Protein AF-A0A351Q608-F1 (afdb_monomer_lite)

Secondary structure (DSSP, 8-state):
--------HHHHHHHHHTT--HHHHHHHHHHHHHHHHHTT--GGGHHHHHHHHHHHHHHHHHHHHHHHTT-EEPPTT----HHHHHHHHTTT---HHHHHHHHHHHHHHHHHHT-EES-HHHHHHHHHHHHHHHHTT--S---S-BPPPTT----HHHHHHHHHTT--HHHHHHTHHHHHHHHHHSPPPBS-HHHHHHHHHHHHHHHHSS------------------------TTGGGS--TT--

Foldseek 3Di:
DDDQDDADPVLLVLLVVLVHDSVLLVVCRVVLSVVVVVVVDDPVCSSVVSSVVSSVVVVVVVVVVVQVVLWAQQDQPDDADPVLLCCCVVVVVAASLLLVVVVNVLNVVRNVVVGTHNPSSVVSSVVSVVVVCVLLPDVPDLPDFAQQDQPDDADPSLLVSCVSVVHDSVLLVVCVNVLSVCRNPPNDGDSDPSVVSSVVSVVVVVVVPPPPDDDDDDDDDDDDDDDDDPDDPDPVVVVPDPPPPD

Radius of gyration: 31.58 Å; chains: 1; bounding box: 61×42×111 Å

pLDDT: mean 77.56, std 19.59, range [28.67, 95.75]

Sequence (246 aa):
IGGSWQPSQDAVRQLAQLGVTKEFAQQQIPQFVAYWRERNVPRHSWESKYIKEVWRQWQQAESTSHRRSREVSVTGEWQPSQDALDLLIVKGGINPNFVDDAVPEFILYWRDRGDVSSTWNSKFIQHVRRQWQFYTGMMEQDSMPRSMPAQWQPKESVYDVLQMANIDRHFAQQTIPEFVLYWQENGTPQASWSTKFLQYVKRQWARHNQPQSASGTDGKQQGSNSKGRIRDRNIIDALSDRSWAS

Structure (mmCIF, N/CA/C/O backbone):
data_AF-A0A351Q608-F1
#
_entry.id   AF-A0A351Q608-F1
#
loop_
_atom_site.group_PDB
_atom_site.id
_atom_site.type_symbol
_atom_site.label_atom_id
_atom_site.label_alt_id
_atom_site.label_comp_id
_atom_site.label_asym_id
_atom_site.label_entity_id
_atom_site.label_seq_id
_atom_site.pdbx_PDB_ins_code
_atom_site.Cartn_x
_atom_site.Cartn_y
_atom_site.Cartn_z
_atom_site.occupancy
_atom_site.B_iso_or_equiv
_atom_site.auth_seq_id
_atom_site.auth_comp_id
_atom_site.auth_asym_id
_atom_site.auth_atom_id
_atom_site.pdbx_PDB_model_num
ATOM 1 N N . ILE A 1 1 ? 17.240 4.095 -54.789 1.00 37.62 1 ILE A N 1
ATOM 2 C CA . ILE A 1 1 ? 18.164 3.522 -53.777 1.00 37.62 1 ILE A CA 1
ATOM 3 C C . ILE A 1 1 ? 17.878 4.207 -52.440 1.00 37.62 1 ILE A C 1
ATOM 5 O O . ILE A 1 1 ? 18.384 5.289 -52.187 1.00 37.62 1 ILE A O 1
ATOM 9 N N . GLY A 1 2 ? 16.967 3.663 -51.632 1.00 46.28 2 GLY A N 1
ATOM 10 C CA . GLY A 1 2 ? 16.552 4.256 -50.351 1.00 46.28 2 GLY A CA 1
ATOM 11 C C . GLY A 1 2 ? 16.764 3.271 -49.212 1.00 46.28 2 GLY A C 1
ATOM 12 O O . GLY A 1 2 ? 15.818 2.965 -48.497 1.00 46.28 2 GLY A O 1
ATOM 13 N N . GLY A 1 3 ? 17.969 2.698 -49.144 1.00 56.53 3 GLY A N 1
ATOM 14 C CA . GLY A 1 3 ? 18.325 1.657 -48.185 1.00 56.53 3 GLY A CA 1
ATOM 15 C C . GLY A 1 3 ? 18.132 2.138 -46.752 1.00 56.53 3 GLY A C 1
ATOM 16 O O . GLY A 1 3 ? 18.484 3.271 -46.419 1.00 56.53 3 GLY A O 1
ATOM 17 N N . SER A 1 4 ? 17.533 1.273 -45.937 1.00 75.50 4 SER A N 1
ATOM 18 C CA . SER A 1 4 ? 17.414 1.400 -44.486 1.00 75.50 4 SER A CA 1
ATOM 19 C C . SER A 1 4 ? 18.703 1.966 -43.896 1.00 75.50 4 SER A C 1
ATOM 21 O O . SER A 1 4 ? 19.761 1.347 -44.022 1.00 75.50 4 SER A O 1
ATOM 23 N N . TRP A 1 5 ? 18.627 3.149 -43.287 1.00 86.62 5 TRP A N 1
ATOM 24 C CA . TRP A 1 5 ? 19.756 3.698 -42.544 1.00 86.62 5 TRP A CA 1
ATOM 25 C C . TRP A 1 5 ? 20.176 2.706 -41.453 1.00 86.62 5 TRP A C 1
ATOM 27 O O . TRP A 1 5 ? 19.320 2.082 -40.825 1.00 86.62 5 TRP A O 1
ATOM 37 N N . GLN A 1 6 ? 21.481 2.566 -41.242 1.00 88.94 6 GLN A N 1
ATOM 38 C CA . GLN A 1 6 ? 22.055 1.778 -40.157 1.00 88.94 6 GLN A CA 1
ATOM 39 C C . GLN A 1 6 ? 23.061 2.644 -39.391 1.00 88.94 6 GLN A C 1
ATOM 41 O O . GLN A 1 6 ? 23.732 3.473 -40.014 1.00 88.94 6 GLN A O 1
ATOM 46 N N . PRO A 1 7 ? 23.177 2.468 -38.065 1.00 90.38 7 PRO A N 1
ATOM 47 C CA . PRO A 1 7 ? 24.204 3.142 -37.284 1.00 90.38 7 PRO A CA 1
ATOM 48 C C . PRO A 1 7 ? 25.597 2.678 -37.724 1.00 90.38 7 PRO A C 1
ATOM 50 O O . PRO A 1 7 ? 25.792 1.511 -38.077 1.00 90.38 7 PRO A O 1
ATOM 53 N N . SER A 1 8 ? 26.582 3.574 -37.672 1.00 91.06 8 SER A N 1
ATOM 54 C CA . SER A 1 8 ? 27.982 3.194 -37.867 1.00 91.06 8 SER A CA 1
ATOM 55 C C . SER A 1 8 ? 28.465 2.222 -36.789 1.00 91.06 8 SER A C 1
ATOM 57 O O . SER A 1 8 ? 27.909 2.123 -35.692 1.00 91.06 8 SER A O 1
ATOM 59 N N . GLN A 1 9 ? 29.559 1.520 -37.091 1.00 90.69 9 GLN A N 1
ATOM 60 C CA . GLN A 1 9 ? 30.225 0.650 -36.119 1.00 90.69 9 GLN A CA 1
ATOM 61 C C . GLN A 1 9 ? 30.673 1.429 -34.877 1.00 90.69 9 GLN A C 1
ATOM 63 O O . GLN A 1 9 ? 30.596 0.899 -33.772 1.00 90.69 9 GLN A O 1
ATOM 68 N N . ASP A 1 10 ? 31.079 2.690 -35.034 1.00 92.19 10 ASP A N 1
ATOM 69 C CA . ASP A 1 10 ? 31.480 3.535 -33.910 1.00 92.19 10 ASP A CA 1
ATOM 70 C C . ASP A 1 10 ? 30.291 3.910 -33.024 1.00 92.19 10 ASP A C 1
ATOM 72 O O . ASP A 1 10 ? 30.400 3.821 -31.802 1.00 92.19 10 ASP A O 1
ATOM 76 N N . ALA A 1 11 ? 29.124 4.214 -33.602 1.00 90.88 11 ALA A N 1
ATOM 77 C CA . ALA A 1 11 ? 27.906 4.442 -32.825 1.00 90.88 11 ALA A CA 1
ATOM 78 C C . ALA A 1 11 ? 27.484 3.194 -32.024 1.00 90.88 11 ALA A C 1
ATOM 80 O O . ALA A 1 11 ? 27.092 3.298 -30.860 1.00 90.88 11 ALA A O 1
ATOM 81 N N . VAL A 1 12 ? 27.612 2.000 -32.614 1.00 92.75 12 VAL A N 1
ATOM 82 C CA . VAL A 1 12 ? 27.345 0.730 -31.915 1.00 92.75 12 VAL A CA 1
ATOM 83 C C . VAL A 1 12 ? 28.384 0.465 -30.820 1.00 92.75 12 VAL A C 1
ATOM 85 O O . VAL A 1 12 ? 28.018 0.029 -29.732 1.00 92.75 12 VAL A O 1
ATOM 88 N N . ARG A 1 13 ? 29.666 0.768 -31.058 1.00 93.25 13 ARG A N 1
ATOM 89 C CA . ARG A 1 13 ? 30.724 0.662 -30.039 1.00 93.25 13 ARG A CA 1
ATOM 90 C C . ARG A 1 13 ? 30.488 1.607 -28.865 1.00 93.25 13 ARG A C 1
ATOM 92 O O . ARG A 1 13 ? 30.659 1.186 -27.726 1.00 93.25 13 ARG A O 1
ATOM 99 N N . GLN A 1 14 ? 30.066 2.845 -29.121 1.00 93.44 14 GLN A N 1
ATOM 100 C CA . GLN A 1 14 ? 29.717 3.800 -28.064 1.00 93.44 14 GLN A CA 1
ATOM 101 C C . GLN A 1 14 ? 28.551 3.288 -27.212 1.00 93.44 14 GLN A C 1
ATOM 103 O O . GLN A 1 14 ? 28.618 3.332 -25.988 1.00 93.44 14 GLN A O 1
ATOM 108 N N . LEU A 1 15 ? 27.512 2.729 -27.837 1.00 94.88 15 LEU A N 1
ATOM 109 C CA . LEU A 1 15 ? 26.412 2.082 -27.116 1.00 94.88 15 LEU A CA 1
ATOM 110 C C . LEU A 1 15 ? 26.892 0.888 -26.274 1.00 94.88 15 LEU A C 1
ATOM 112 O O . LEU A 1 15 ? 26.483 0.759 -25.122 1.00 94.88 15 LEU A O 1
ATOM 116 N N . ALA A 1 16 ? 27.807 0.070 -26.800 1.00 92.94 16 ALA A N 1
ATOM 117 C CA . ALA A 1 16 ? 28.384 -1.053 -26.063 1.00 92.94 16 ALA A CA 1
ATOM 118 C C . ALA A 1 16 ? 29.211 -0.600 -24.845 1.00 92.94 16 ALA A C 1
ATOM 120 O O . ALA A 1 16 ? 29.126 -1.211 -23.784 1.00 92.94 16 ALA A O 1
ATOM 121 N N . GLN A 1 17 ? 29.962 0.503 -24.960 1.00 92.31 17 GLN A N 1
ATOM 122 C CA . GLN A 1 17 ? 30.678 1.115 -23.830 1.00 92.31 17 GLN A CA 1
ATOM 123 C C . GLN A 1 17 ? 29.728 1.624 -22.737 1.00 92.31 17 GLN A C 1
ATOM 125 O O . GLN A 1 17 ? 30.086 1.617 -21.563 1.00 92.31 17 GLN A O 1
ATOM 130 N N . LEU A 1 18 ? 28.511 2.028 -23.111 1.00 90.88 18 LEU A N 1
ATOM 131 C CA . LEU A 1 18 ? 27.441 2.405 -22.183 1.00 90.88 18 LEU A CA 1
ATOM 132 C C . LEU A 1 18 ? 26.671 1.195 -21.616 1.00 90.88 18 LEU A C 1
ATOM 134 O O . LEU A 1 18 ? 25.687 1.390 -20.904 1.00 90.88 18 LEU A O 1
ATOM 138 N N . GLY A 1 19 ? 27.091 -0.036 -21.932 1.00 89.62 19 GLY A N 1
ATOM 139 C CA . GLY A 1 19 ? 26.481 -1.279 -21.450 1.00 89.62 19 GLY A CA 1
ATOM 140 C C . GLY A 1 19 ? 25.314 -1.799 -22.295 1.00 89.62 19 GLY A C 1
ATOM 141 O O . GLY A 1 19 ? 24.710 -2.807 -21.939 1.00 89.62 19 GLY A O 1
ATOM 142 N N . VAL A 1 20 ? 24.993 -1.154 -23.421 1.00 93.75 20 VAL A N 1
ATOM 143 C CA . VAL A 1 20 ? 23.905 -1.596 -24.303 1.00 93.75 20 VAL A CA 1
ATOM 144 C C . VAL A 1 20 ? 24.365 -2.785 -25.145 1.00 93.75 20 VAL A C 1
ATOM 146 O O . VAL A 1 20 ? 25.383 -2.719 -25.835 1.00 93.75 20 VAL A O 1
ATOM 149 N N . THR A 1 21 ? 23.588 -3.869 -25.143 1.00 93.06 21 THR A N 1
ATOM 150 C CA . THR A 1 21 ? 23.888 -5.043 -25.977 1.00 93.06 21 THR A CA 1
ATOM 151 C C . THR A 1 21 ? 23.745 -4.728 -27.467 1.00 93.06 21 THR A C 1
ATOM 153 O O . THR A 1 21 ? 22.896 -3.934 -27.891 1.00 93.06 21 THR A O 1
ATOM 156 N N . LYS A 1 22 ? 24.582 -5.366 -28.292 1.00 90.25 22 LYS A N 1
ATOM 157 C CA . LYS A 1 22 ? 24.574 -5.166 -29.747 1.00 90.25 22 LYS A CA 1
ATOM 158 C C . LYS A 1 22 ? 23.234 -5.585 -30.351 1.00 90.25 22 LYS A C 1
ATOM 160 O O . LYS A 1 22 ? 22.726 -4.915 -31.247 1.00 90.25 22 LYS A O 1
ATOM 165 N N . GLU A 1 23 ? 22.659 -6.657 -29.826 1.00 93.06 23 GLU A N 1
ATOM 166 C CA . GLU A 1 23 ? 21.373 -7.218 -30.223 1.00 93.06 23 GLU A CA 1
ATOM 167 C C . GLU A 1 23 ? 20.244 -6.225 -29.931 1.00 93.06 23 GLU A C 1
ATOM 169 O O . GLU A 1 23 ? 19.441 -5.933 -30.818 1.00 93.06 23 GLU A O 1
ATOM 174 N N . PHE A 1 24 ? 20.217 -5.638 -28.726 1.00 92.94 24 PHE A N 1
ATOM 175 C CA . PHE A 1 24 ? 19.222 -4.626 -28.370 1.00 92.94 24 PHE A CA 1
ATOM 176 C C . PHE A 1 24 ? 19.334 -3.394 -29.260 1.00 92.94 24 PHE A C 1
ATOM 178 O O . PHE A 1 24 ? 18.323 -2.926 -29.775 1.00 92.94 24 PHE A O 1
ATOM 185 N N . ALA A 1 25 ? 20.552 -2.892 -29.495 1.00 93.69 25 ALA A N 1
ATOM 186 C CA . ALA A 1 25 ? 20.755 -1.777 -30.410 1.00 93.69 25 ALA A CA 1
ATOM 187 C C . ALA A 1 25 ? 20.176 -2.111 -31.797 1.00 93.69 25 ALA A C 1
ATOM 189 O O . ALA A 1 25 ? 19.336 -1.374 -32.302 1.00 93.69 25 ALA A O 1
ATOM 190 N N . GLN A 1 26 ? 20.530 -3.260 -32.379 1.00 93.31 26 GLN A N 1
ATOM 191 C CA . GLN A 1 26 ? 20.027 -3.673 -33.694 1.00 93.31 26 GLN A CA 1
ATOM 192 C C . GLN A 1 26 ? 18.493 -3.753 -33.770 1.00 93.31 26 GLN A C 1
ATOM 194 O O . GLN A 1 26 ? 17.913 -3.332 -34.772 1.00 93.31 26 GLN A O 1
ATOM 199 N N . GLN A 1 27 ? 17.831 -4.227 -32.711 1.00 94.31 27 GLN A N 1
ATOM 200 C CA . GLN A 1 27 ? 16.367 -4.300 -32.640 1.00 94.31 27 GLN A CA 1
ATOM 201 C C . GLN A 1 27 ? 15.682 -2.925 -32.698 1.00 94.31 27 GLN A C 1
ATOM 203 O O . GLN A 1 27 ? 14.555 -2.840 -33.182 1.00 94.31 27 GLN A O 1
ATOM 208 N N . GLN A 1 28 ? 16.348 -1.845 -32.271 1.00 92.50 28 GLN A N 1
ATOM 209 C CA . GLN A 1 28 ? 15.774 -0.492 -32.288 1.00 92.50 28 GLN A CA 1
ATOM 210 C C . GLN A 1 28 ? 15.848 0.202 -33.659 1.00 92.50 28 GLN A C 1
ATOM 212 O O . GLN A 1 28 ? 15.159 1.201 -33.888 1.00 92.50 28 GLN A O 1
ATOM 217 N N . ILE A 1 29 ? 16.655 -0.311 -34.597 1.00 92.44 29 ILE A N 1
ATOM 218 C CA . ILE A 1 29 ? 16.886 0.318 -35.910 1.00 92.44 29 ILE A CA 1
ATOM 219 C C . ILE A 1 29 ? 15.583 0.510 -36.707 1.00 92.44 29 ILE A C 1
ATOM 221 O O . ILE A 1 29 ? 15.356 1.630 -37.173 1.00 92.44 29 ILE A O 1
ATOM 225 N N . PRO A 1 30 ? 14.701 -0.500 -36.871 1.00 91.19 30 PRO A N 1
ATOM 226 C CA . PRO A 1 30 ? 13.507 -0.347 -37.702 1.00 91.19 30 PRO A CA 1
ATOM 227 C C . PRO A 1 30 ? 12.574 0.760 -37.198 1.00 91.19 30 PRO A C 1
ATOM 229 O O . PRO A 1 30 ? 12.148 1.611 -37.981 1.00 91.19 30 PRO A O 1
ATOM 232 N N . GLN A 1 31 ? 12.312 0.795 -35.886 1.00 89.81 31 GLN A N 1
ATOM 233 C CA . GLN A 1 31 ? 11.445 1.799 -35.268 1.00 89.81 31 GLN A CA 1
ATOM 234 C C . GLN A 1 31 ? 12.064 3.199 -35.341 1.00 89.81 31 GLN A C 1
ATOM 236 O O . GLN A 1 31 ? 11.378 4.165 -35.680 1.00 89.81 31 GLN A O 1
ATOM 241 N N . PHE A 1 32 ? 13.369 3.316 -35.076 1.00 91.75 32 PHE A N 1
ATOM 242 C CA . PHE A 1 32 ? 14.083 4.586 -35.165 1.00 91.75 32 PHE A CA 1
ATOM 243 C C . PHE A 1 32 ? 14.036 5.166 -36.585 1.00 91.75 32 PHE A C 1
ATOM 245 O O . PHE A 1 32 ? 13.711 6.341 -36.769 1.00 91.75 32 PHE A O 1
ATOM 252 N N . VAL A 1 33 ? 14.330 4.341 -37.596 1.00 90.44 33 VAL A N 1
ATOM 253 C CA . VAL A 1 33 ? 14.321 4.763 -39.002 1.00 90.44 33 VAL A CA 1
ATOM 254 C C . VAL A 1 33 ? 12.923 5.184 -39.435 1.00 90.44 33 VAL A C 1
ATOM 256 O O . VAL A 1 33 ? 12.802 6.220 -40.085 1.00 90.44 33 VAL A O 1
ATOM 259 N N . ALA A 1 34 ? 11.878 4.434 -39.068 1.00 87.56 34 ALA A N 1
ATOM 260 C CA . ALA A 1 34 ? 10.497 4.800 -39.379 1.00 87.56 34 ALA A CA 1
ATOM 261 C C . ALA A 1 34 ? 10.144 6.187 -38.812 1.00 87.56 34 ALA A C 1
ATOM 263 O O . ALA A 1 34 ? 9.764 7.086 -39.562 1.00 87.56 34 ALA A O 1
ATOM 264 N N . TYR A 1 35 ? 10.399 6.400 -37.518 1.00 88.50 35 TYR A N 1
ATOM 265 C CA . TYR A 1 35 ? 10.057 7.640 -36.822 1.00 88.50 35 TYR A CA 1
ATOM 266 C C . TYR A 1 35 ? 10.796 8.879 -37.358 1.00 88.50 35 TYR A C 1
ATOM 268 O O . TYR A 1 35 ? 10.199 9.941 -37.547 1.00 88.50 35 TYR A O 1
ATOM 276 N N . TRP A 1 36 ? 12.105 8.782 -37.616 1.00 86.62 36 TRP A N 1
ATOM 277 C CA . TRP A 1 36 ? 12.888 9.938 -38.081 1.00 86.62 36 TRP A CA 1
ATOM 278 C C . TRP A 1 36 ? 12.782 10.189 -39.583 1.00 86.62 36 TRP A C 1
ATOM 280 O O . TRP A 1 36 ? 12.972 11.330 -40.018 1.00 86.62 36 TRP A O 1
ATOM 290 N N . ARG A 1 37 ? 12.432 9.167 -40.374 1.00 82.94 37 ARG A N 1
ATOM 291 C CA . ARG A 1 37 ? 12.135 9.326 -41.802 1.00 82.94 37 ARG A CA 1
ATOM 292 C C . ARG A 1 37 ? 10.914 10.216 -42.012 1.00 82.94 37 ARG A C 1
ATOM 294 O O . ARG A 1 37 ? 10.968 11.106 -42.854 1.00 82.94 37 ARG A O 1
ATOM 301 N N . GLU A 1 38 ? 9.860 10.019 -41.226 1.00 83.19 38 GLU A N 1
ATOM 302 C CA . GLU A 1 38 ? 8.633 10.827 -41.294 1.00 83.19 38 GLU A CA 1
ATOM 303 C C . GLU A 1 38 ? 8.868 12.292 -40.899 1.00 83.19 38 GLU A C 1
ATOM 305 O O . GLU A 1 38 ? 8.206 13.194 -41.402 1.00 83.19 38 GLU A O 1
ATOM 310 N N . ARG A 1 39 ? 9.862 12.552 -40.042 1.00 82.56 39 ARG A N 1
ATOM 311 C CA . ARG A 1 39 ? 10.206 13.899 -39.559 1.00 82.56 39 ARG A CA 1
ATOM 312 C C . ARG A 1 39 ? 11.188 14.666 -40.449 1.00 82.56 39 ARG A C 1
ATOM 314 O O . ARG A 1 39 ? 11.589 15.767 -40.081 1.00 82.56 39 ARG A O 1
ATOM 321 N N . ASN A 1 40 ? 11.596 14.087 -41.580 1.00 79.81 40 ASN A N 1
ATOM 322 C CA . ASN A 1 40 ? 12.504 14.680 -42.569 1.00 79.81 40 ASN A CA 1
ATOM 323 C C . ASN A 1 40 ? 13.792 15.295 -41.972 1.00 79.81 40 ASN A C 1
ATOM 325 O O . ASN A 1 40 ? 14.286 16.331 -42.417 1.00 79.81 40 ASN A O 1
ATOM 329 N N . VAL A 1 41 ? 14.336 14.670 -40.924 1.00 80.25 41 VAL A N 1
ATOM 330 C CA . VAL A 1 41 ? 15.536 15.167 -40.239 1.00 80.25 41 VAL A CA 1
ATOM 331 C C . VAL A 1 41 ? 16.795 14.803 -41.032 1.00 80.25 41 VAL A C 1
ATOM 333 O O . VAL A 1 41 ? 16.895 13.669 -41.506 1.00 80.25 41 VAL A O 1
ATOM 336 N N . PRO A 1 42 ? 17.807 15.689 -41.130 1.00 81.44 42 PRO A N 1
ATOM 337 C CA . PRO A 1 42 ? 19.050 15.378 -41.828 1.00 81.44 42 PRO A CA 1
ATOM 338 C C . PRO A 1 42 ? 19.783 14.159 -41.253 1.00 81.44 42 PRO A C 1
ATOM 340 O O . PRO A 1 42 ? 20.030 14.083 -40.045 1.00 81.44 42 PRO A O 1
ATOM 343 N N . ARG A 1 43 ? 20.201 13.238 -42.132 1.00 77.31 43 ARG A N 1
ATOM 344 C CA . ARG A 1 43 ? 20.830 11.953 -41.762 1.00 77.31 43 ARG A CA 1
ATOM 345 C C . ARG A 1 43 ? 22.104 12.078 -40.923 1.00 77.31 43 ARG A C 1
ATOM 347 O O . ARG A 1 43 ? 22.341 11.221 -40.084 1.00 77.31 43 ARG A O 1
ATOM 354 N N . HIS A 1 44 ? 22.892 13.140 -41.091 1.00 77.06 44 HIS A N 1
ATOM 355 C CA . HIS A 1 44 ? 24.118 13.354 -40.303 1.00 77.06 44 HIS A CA 1
ATOM 356 C C . HIS A 1 44 ? 23.841 13.524 -38.799 1.00 77.06 44 HIS A C 1
ATOM 358 O O . HIS A 1 44 ? 24.709 13.272 -37.976 1.00 77.06 44 HIS A O 1
ATOM 364 N N . SER A 1 45 ? 22.617 13.911 -38.425 1.00 83.94 45 SER A N 1
ATOM 365 C CA . SER A 1 45 ? 22.208 14.026 -37.021 1.00 83.94 45 SER A CA 1
ATOM 366 C C . SER A 1 45 ? 21.628 12.729 -36.443 1.00 83.94 45 SER A C 1
ATOM 368 O O . SER A 1 45 ? 21.329 12.668 -35.248 1.00 83.94 45 SER A O 1
ATOM 370 N N . TRP A 1 46 ? 21.423 11.699 -37.275 1.00 89.25 46 TRP A N 1
ATOM 371 C CA . TRP A 1 46 ? 20.737 10.475 -36.862 1.00 89.25 46 TRP A CA 1
ATOM 372 C C . TRP A 1 46 ? 21.591 9.633 -35.921 1.00 89.25 46 TRP A C 1
ATOM 374 O O . TRP A 1 46 ? 21.033 9.047 -35.006 1.00 89.25 46 TRP A O 1
ATOM 384 N N . GLU A 1 47 ? 22.919 9.629 -36.059 1.00 90.62 47 GLU A N 1
ATOM 385 C CA . GLU A 1 47 ? 23.798 8.848 -35.175 1.00 90.62 47 GLU A CA 1
ATOM 386 C C . GLU A 1 47 ? 23.709 9.297 -33.716 1.00 90.62 47 GLU A C 1
ATOM 388 O O . GLU A 1 47 ? 23.382 8.497 -32.842 1.00 90.62 47 GLU A O 1
ATOM 393 N N . SER A 1 48 ? 23.914 10.586 -33.437 1.00 89.69 48 SER A N 1
ATOM 394 C CA . SER A 1 48 ? 23.835 11.104 -32.066 1.00 89.69 48 SER A CA 1
ATOM 395 C C . SER A 1 48 ? 22.429 10.953 -31.475 1.00 89.69 48 SER A C 1
ATOM 397 O O . SER A 1 48 ? 22.276 10.670 -30.286 1.00 89.69 48 SER A O 1
ATOM 399 N N . LYS A 1 49 ? 21.384 11.108 -32.303 1.00 90.69 49 LYS A N 1
ATOM 400 C CA . LYS A 1 49 ? 19.989 10.873 -31.892 1.00 90.69 49 LYS A CA 1
ATOM 401 C C . LYS A 1 49 ? 19.741 9.404 -31.568 1.00 90.69 49 LYS A C 1
ATOM 403 O O . LYS A 1 49 ? 19.072 9.120 -30.581 1.00 90.69 49 LYS A O 1
ATOM 408 N N . TYR A 1 50 ? 20.284 8.500 -32.374 1.00 94.00 50 TYR A N 1
ATOM 409 C CA . TYR A 1 50 ? 20.167 7.063 -32.192 1.00 94.00 50 TYR A CA 1
ATOM 410 C C . TYR A 1 50 ? 20.844 6.613 -30.904 1.00 94.00 50 TYR A C 1
ATOM 412 O O . TYR A 1 50 ? 20.195 5.977 -30.085 1.00 94.00 50 TYR A O 1
ATOM 420 N N . ILE A 1 51 ? 22.092 7.025 -30.666 1.00 92.94 51 ILE A N 1
ATOM 421 C CA . ILE A 1 51 ? 22.814 6.696 -29.429 1.00 92.94 51 ILE A CA 1
ATOM 422 C C . ILE A 1 51 ? 22.019 7.164 -28.206 1.00 92.94 51 ILE A C 1
ATOM 424 O O . ILE A 1 51 ? 21.760 6.379 -27.297 1.00 92.94 51 ILE A O 1
ATOM 428 N N . LYS A 1 52 ? 21.568 8.425 -28.203 1.00 92.94 52 LYS A N 1
ATOM 429 C CA . LYS A 1 52 ? 20.809 8.995 -27.082 1.00 92.94 52 LYS A CA 1
ATOM 430 C C . LYS A 1 52 ? 19.489 8.261 -26.836 1.00 92.94 52 LYS A C 1
ATOM 432 O O . LYS A 1 52 ? 19.140 7.994 -25.689 1.00 92.94 52 LYS A O 1
ATOM 437 N N . GLU A 1 53 ? 18.746 7.970 -27.898 1.00 93.75 53 GLU A N 1
ATOM 438 C CA . GLU A 1 53 ? 17.432 7.336 -27.806 1.00 93.75 53 GLU A CA 1
ATOM 439 C C . GLU A 1 53 ? 17.538 5.862 -27.403 1.00 93.75 53 GLU A C 1
ATOM 441 O O . GLU A 1 53 ? 16.847 5.435 -26.482 1.00 93.75 53 GLU A O 1
ATOM 446 N N . VAL A 1 54 ? 18.443 5.104 -28.026 1.00 94.94 54 VAL A N 1
ATOM 447 C CA . VAL A 1 54 ? 18.661 3.686 -27.710 1.00 94.94 54 VAL A CA 1
ATOM 448 C C . VAL A 1 54 ? 19.193 3.519 -26.292 1.00 94.94 54 VAL A C 1
ATOM 450 O O . VAL A 1 54 ? 18.715 2.648 -25.572 1.00 94.94 54 VAL A O 1
ATOM 453 N N . TRP A 1 55 ? 20.117 4.373 -25.846 1.00 93.44 55 TRP A N 1
ATOM 454 C CA . TRP A 1 55 ? 20.594 4.343 -24.464 1.00 93.44 55 TRP A CA 1
ATOM 455 C C . TRP A 1 55 ? 19.472 4.641 -23.461 1.00 93.44 55 TRP A C 1
ATOM 457 O O . TRP A 1 55 ? 19.303 3.912 -22.486 1.00 93.44 55 TRP A O 1
ATOM 467 N N . ARG A 1 56 ? 18.635 5.651 -23.731 1.00 93.44 56 ARG A N 1
ATOM 468 C CA . ARG A 1 56 ? 17.459 5.961 -22.903 1.00 93.44 56 ARG A CA 1
ATOM 469 C C . ARG A 1 56 ? 16.496 4.774 -22.818 1.00 93.44 56 ARG A C 1
ATOM 471 O O . ARG A 1 56 ? 16.015 4.450 -21.734 1.00 93.44 56 ARG A O 1
ATOM 478 N N . GLN A 1 57 ? 16.210 4.128 -23.946 1.00 93.38 57 GLN A N 1
ATOM 479 C CA . GLN A 1 57 ? 15.340 2.953 -23.982 1.00 93.38 57 GLN A CA 1
ATOM 480 C C . GLN A 1 57 ? 15.968 1.748 -23.277 1.00 93.38 57 GLN A C 1
ATOM 482 O O . GLN A 1 57 ? 15.257 1.015 -22.594 1.00 93.38 57 GLN A O 1
ATOM 487 N N . TRP A 1 58 ? 17.288 1.576 -23.372 1.00 93.12 58 TRP A N 1
ATOM 488 C CA . TRP A 1 58 ? 18.015 0.549 -22.633 1.00 93.12 58 TRP A CA 1
ATOM 489 C C . TRP A 1 58 ? 17.872 0.739 -21.122 1.00 93.12 58 TRP A C 1
ATOM 491 O O . TRP A 1 58 ? 17.454 -0.185 -20.435 1.00 93.12 58 TRP A O 1
ATOM 501 N N . GLN A 1 59 ? 18.093 1.951 -20.605 1.00 91.06 59 GLN A N 1
ATOM 502 C CA . GLN A 1 59 ? 17.917 2.246 -19.176 1.00 91.06 59 GLN A CA 1
ATOM 503 C C . GLN A 1 59 ? 16.484 1.971 -18.686 1.00 91.06 59 GLN A C 1
ATOM 505 O O . GLN A 1 59 ? 16.260 1.477 -17.576 1.00 91.06 59 GLN A O 1
ATOM 510 N N . GLN A 1 60 ? 15.481 2.268 -19.515 1.00 89.69 60 GLN A N 1
ATOM 511 C CA . GLN A 1 60 ? 14.080 1.960 -19.213 1.00 89.69 60 GLN A CA 1
ATOM 512 C C . GLN A 1 60 ? 13.798 0.451 -19.235 1.00 89.69 60 GLN A C 1
ATOM 514 O O . GLN A 1 60 ? 13.086 -0.061 -18.367 1.00 89.69 60 GLN A O 1
ATOM 519 N N . ALA A 1 61 ? 14.364 -0.274 -20.199 1.00 87.69 61 ALA A N 1
ATOM 520 C CA . ALA A 1 61 ? 14.232 -1.723 -20.291 1.00 87.69 61 ALA A CA 1
ATOM 521 C C . ALA A 1 61 ? 14.919 -2.420 -19.109 1.00 87.69 61 ALA A C 1
ATOM 523 O O . ALA A 1 61 ? 14.331 -3.309 -18.498 1.00 87.69 61 ALA A O 1
ATOM 524 N N . GLU A 1 62 ? 16.115 -1.971 -18.738 1.00 85.50 62 GLU A N 1
ATOM 525 C CA . GLU A 1 62 ? 16.908 -2.507 -17.635 1.00 85.50 62 GLU A CA 1
ATOM 526 C C . GLU A 1 62 ? 16.219 -2.272 -16.287 1.00 85.50 62 GLU A C 1
ATOM 528 O O . GLU A 1 62 ? 16.018 -3.212 -15.523 1.00 85.50 62 GLU A O 1
ATOM 533 N N . SER A 1 63 ? 15.731 -1.056 -16.027 1.00 78.88 63 SER A N 1
ATOM 534 C CA . SER A 1 63 ? 14.943 -0.768 -14.818 1.00 78.88 63 SER A CA 1
ATOM 535 C C . SER A 1 63 ? 13.645 -1.582 -14.744 1.00 78.88 63 SER A C 1
ATOM 537 O O . SER A 1 63 ? 13.295 -2.093 -13.678 1.00 78.88 63 SER A O 1
ATOM 539 N N . THR A 1 64 ? 12.945 -1.767 -15.868 1.00 82.00 64 THR A N 1
ATOM 540 C CA . THR A 1 64 ? 11.742 -2.614 -15.927 1.00 82.00 64 THR A CA 1
ATOM 541 C C . THR A 1 64 ? 12.079 -4.085 -15.693 1.00 82.00 64 THR A C 1
ATOM 543 O O . THR A 1 64 ? 11.370 -4.764 -14.953 1.00 82.00 64 THR A O 1
ATOM 546 N N . SER A 1 65 ? 13.169 -4.572 -16.287 1.00 81.50 65 SER A N 1
ATOM 547 C CA . SER A 1 65 ? 13.659 -5.940 -16.123 1.00 81.50 65 SER A CA 1
ATOM 548 C C . SER A 1 65 ? 14.080 -6.213 -14.680 1.00 81.50 65 SER A C 1
ATOM 550 O O . SER A 1 65 ? 13.612 -7.178 -14.086 1.00 81.50 65 SER A O 1
ATOM 552 N N . HIS A 1 66 ? 14.848 -5.312 -14.059 1.00 74.88 66 HIS A N 1
ATOM 553 C CA . HIS A 1 66 ? 15.200 -5.383 -12.638 1.00 74.88 66 HIS A CA 1
ATOM 554 C C . HIS A 1 66 ? 13.983 -5.349 -11.716 1.00 74.88 66 HIS A C 1
ATOM 556 O O . HIS A 1 66 ? 13.990 -5.975 -10.655 1.00 74.88 66 HIS A O 1
ATOM 562 N N . ARG A 1 67 ? 12.929 -4.613 -12.087 1.00 73.81 67 ARG A N 1
ATOM 563 C CA . ARG A 1 67 ? 11.680 -4.628 -11.325 1.00 73.81 67 ARG A CA 1
ATOM 564 C C . ARG A 1 67 ? 10.989 -5.985 -11.444 1.00 73.81 67 ARG A C 1
ATOM 566 O O . ARG A 1 67 ? 10.657 -6.564 -10.416 1.00 73.81 67 ARG A O 1
ATOM 573 N N . ARG A 1 68 ? 10.856 -6.510 -12.666 1.00 76.62 68 ARG A N 1
ATOM 574 C CA . ARG A 1 68 ? 10.267 -7.830 -12.948 1.00 76.62 68 ARG A CA 1
ATOM 575 C C . ARG A 1 68 ? 11.047 -8.974 -12.313 1.00 76.62 68 ARG A C 1
ATOM 577 O O . ARG A 1 68 ? 10.442 -9.894 -11.789 1.00 76.62 68 ARG A O 1
ATOM 584 N N . SER A 1 69 ? 12.376 -8.909 -12.284 1.00 77.06 69 SER A N 1
ATOM 585 C CA . SER A 1 69 ? 13.208 -9.951 -11.670 1.00 77.06 69 SER A CA 1
ATOM 586 C C . SER A 1 69 ? 13.033 -10.040 -10.152 1.00 77.06 69 SER A C 1
ATOM 588 O O . SER A 1 69 ? 13.437 -11.025 -9.546 1.00 77.06 69 SER A O 1
ATOM 590 N N . ARG A 1 70 ? 12.481 -8.995 -9.523 1.00 78.88 70 ARG A N 1
ATOM 591 C CA . ARG A 1 70 ? 12.140 -8.962 -8.095 1.00 78.88 70 ARG A CA 1
ATOM 592 C C . ARG A 1 70 ? 10.671 -9.294 -7.834 1.00 78.88 70 ARG A C 1
ATOM 594 O O . ARG A 1 70 ? 10.268 -9.347 -6.675 1.00 78.88 70 ARG A O 1
ATOM 601 N N . GLU A 1 71 ? 9.857 -9.447 -8.876 1.00 87.19 71 GLU A N 1
ATOM 602 C CA . GLU A 1 71 ? 8.460 -9.839 -8.734 1.00 87.19 71 GLU A CA 1
ATOM 603 C C . GLU A 1 71 ? 8.400 -11.342 -8.460 1.00 87.19 71 GLU A C 1
ATOM 605 O O . GLU A 1 71 ? 8.836 -12.157 -9.268 1.00 87.19 71 GLU A O 1
ATOM 610 N N . VAL A 1 72 ? 7.869 -11.703 -7.295 1.00 85.38 72 VAL A N 1
ATOM 611 C CA . VAL A 1 72 ? 7.688 -13.095 -6.872 1.00 85.38 72 VAL A CA 1
ATOM 612 C C . VAL A 1 72 ? 6.213 -13.349 -6.612 1.00 85.38 72 VAL A C 1
ATOM 614 O O . VAL A 1 72 ? 5.481 -12.426 -6.250 1.00 85.38 72 VAL A O 1
ATOM 617 N N . SER A 1 73 ? 5.754 -14.582 -6.795 1.00 88.62 73 SER A N 1
ATOM 618 C CA . SER A 1 73 ? 4.433 -14.990 -6.313 1.00 88.62 73 SER A CA 1
ATOM 619 C C . SER A 1 73 ? 4.412 -14.949 -4.785 1.00 88.62 73 SER A C 1
ATOM 621 O O . SER A 1 73 ? 5.436 -15.205 -4.145 1.00 88.62 73 SER A O 1
ATOM 623 N N . VAL A 1 74 ? 3.256 -14.657 -4.188 1.00 90.00 74 VAL A N 1
ATOM 624 C CA . VAL A 1 74 ? 3.104 -14.816 -2.737 1.00 90.00 74 VAL A CA 1
ATOM 625 C C . VAL A 1 74 ? 3.239 -16.303 -2.380 1.00 90.00 74 VAL A C 1
ATOM 627 O O . VAL A 1 74 ? 2.670 -17.165 -3.054 1.00 90.00 74 VAL A O 1
ATOM 630 N N . THR A 1 75 ? 4.041 -16.625 -1.368 1.00 89.56 75 THR A N 1
ATOM 631 C CA . THR A 1 75 ? 4.249 -18.004 -0.900 1.00 89.56 75 THR A CA 1
ATOM 632 C C . THR A 1 75 ? 3.290 -18.337 0.243 1.00 89.56 75 THR A C 1
ATOM 634 O O . THR A 1 75 ? 2.770 -17.439 0.898 1.00 89.56 75 THR A O 1
ATOM 637 N N . GLY A 1 76 ? 3.066 -19.632 0.507 1.00 87.06 76 GLY A N 1
ATOM 638 C CA . GLY A 1 76 ? 2.262 -20.083 1.657 1.00 87.06 76 GLY A CA 1
ATOM 639 C C . GLY A 1 76 ? 2.834 -19.640 3.008 1.00 87.06 76 GLY A C 1
ATOM 640 O O . GLY A 1 76 ? 2.087 -19.317 3.919 1.00 87.06 76 GLY A O 1
ATOM 641 N N . GLU A 1 77 ? 4.161 -19.549 3.083 1.00 90.62 77 GLU A N 1
ATOM 642 C CA . GLU A 1 77 ? 4.920 -19.109 4.261 1.00 90.62 77 GLU A CA 1
ATOM 643 C C . GLU A 1 77 ? 5.146 -17.589 4.294 1.00 90.62 77 GLU A C 1
ATOM 645 O O . GLU A 1 77 ? 5.947 -17.090 5.085 1.00 90.62 77 GLU A O 1
ATOM 650 N N . TRP A 1 78 ? 4.536 -16.838 3.372 1.00 94.06 78 TRP A N 1
ATOM 651 C CA . TRP A 1 78 ? 4.743 -15.399 3.313 1.00 94.06 78 TRP A CA 1
ATOM 652 C C . TRP A 1 78 ? 4.216 -14.741 4.589 1.00 94.06 78 TRP A C 1
ATOM 654 O O . TRP A 1 78 ? 3.117 -15.031 5.046 1.00 94.06 78 TRP A O 1
ATOM 664 N N . GLN A 1 79 ? 4.995 -13.817 5.140 1.00 93.19 79 GLN A N 1
ATOM 665 C CA . GLN A 1 79 ? 4.606 -13.017 6.292 1.00 93.19 79 GLN A CA 1
ATOM 666 C C . GLN A 1 79 ? 4.863 -11.540 5.983 1.00 93.19 79 GLN A C 1
ATOM 668 O O . GLN A 1 79 ? 5.855 -11.217 5.310 1.00 93.19 79 GLN A O 1
ATOM 673 N N . PRO A 1 80 ? 3.995 -10.626 6.451 1.00 94.56 80 PRO A N 1
ATOM 674 C CA . PRO A 1 80 ? 4.268 -9.203 6.363 1.00 94.56 80 PRO A CA 1
ATOM 675 C C . PRO A 1 80 ? 5.552 -8.861 7.126 1.00 94.56 80 PRO A C 1
ATOM 677 O O . PRO A 1 80 ? 5.849 -9.425 8.177 1.00 94.56 80 PRO A O 1
ATOM 680 N N . SER A 1 81 ? 6.327 -7.911 6.607 1.00 94.31 81 SER A N 1
ATOM 681 C CA . SER A 1 81 ? 7.524 -7.435 7.302 1.00 94.31 81 SER A CA 1
ATOM 682 C C . SER A 1 81 ? 7.161 -6.740 8.615 1.00 94.31 81 SER A C 1
ATOM 684 O O . SER A 1 81 ? 6.096 -6.129 8.718 1.00 94.31 81 SER A O 1
ATOM 686 N N . GLN A 1 82 ? 8.090 -6.722 9.575 1.00 92.75 82 GLN A N 1
ATOM 687 C CA . GLN A 1 82 ? 7.889 -6.016 10.845 1.00 92.75 82 GLN A CA 1
ATOM 688 C C . GLN A 1 82 ? 7.481 -4.550 10.633 1.00 92.75 82 GLN A C 1
ATOM 690 O O . GLN A 1 82 ? 6.512 -4.090 11.223 1.00 92.75 82 GLN A O 1
ATOM 695 N N . ASP A 1 83 ? 8.112 -3.851 9.684 1.00 92.81 83 ASP A N 1
ATOM 696 C CA . ASP A 1 83 ? 7.742 -2.473 9.331 1.00 92.81 83 ASP A CA 1
ATOM 697 C C . ASP A 1 83 ? 6.273 -2.324 8.894 1.00 92.81 83 ASP A C 1
ATOM 699 O O . ASP A 1 83 ? 5.641 -1.289 9.126 1.00 92.81 83 ASP A O 1
ATOM 703 N N . ALA A 1 84 ? 5.718 -3.342 8.227 1.00 92.88 84 ALA A N 1
ATOM 704 C CA . ALA A 1 84 ? 4.330 -3.344 7.784 1.00 92.88 84 ALA A CA 1
ATOM 705 C C . ALA A 1 84 ? 3.382 -3.576 8.966 1.00 92.88 84 ALA A C 1
ATOM 707 O O . ALA A 1 84 ? 2.370 -2.878 9.074 1.00 92.88 84 ALA A O 1
ATOM 708 N N . LEU A 1 85 ? 3.742 -4.494 9.867 1.00 92.94 85 LEU A N 1
ATOM 709 C CA . LEU A 1 85 ? 3.028 -4.734 11.120 1.00 92.94 85 LEU A CA 1
ATOM 710 C C . LEU A 1 85 ? 3.027 -3.483 12.001 1.00 92.94 85 LEU A C 1
ATOM 712 O O . LEU A 1 85 ? 1.960 -3.028 12.404 1.00 92.94 85 LEU A O 1
ATOM 716 N N . ASP A 1 86 ? 4.178 -2.844 12.206 1.00 89.88 86 ASP A N 1
ATOM 717 C CA . ASP A 1 86 ? 4.299 -1.610 12.987 1.00 89.88 86 ASP A CA 1
ATOM 718 C C . ASP A 1 86 ? 3.439 -0.484 12.396 1.00 89.88 86 ASP A C 1
ATOM 720 O O . ASP A 1 86 ? 2.774 0.279 13.104 1.00 89.88 86 ASP A O 1
ATOM 724 N N . LEU A 1 87 ? 3.403 -0.378 11.068 1.00 86.25 87 LEU A N 1
ATOM 725 C CA . LEU A 1 87 ? 2.584 0.615 10.386 1.00 86.25 87 LEU A CA 1
ATOM 726 C C . LEU A 1 87 ? 1.078 0.362 10.566 1.00 86.25 87 LEU A C 1
ATOM 728 O O . LEU A 1 87 ? 0.313 1.327 10.652 1.00 86.25 87 LEU A O 1
ATOM 732 N N . LEU A 1 88 ? 0.639 -0.894 10.628 1.00 88.31 88 LEU A N 1
ATOM 733 C CA . LEU A 1 88 ? -0.767 -1.259 10.834 1.00 88.31 88 LEU A CA 1
ATOM 734 C C . LEU A 1 88 ? -1.175 -1.177 12.313 1.00 88.31 88 LEU A C 1
ATOM 736 O O . LEU A 1 88 ? -2.188 -0.555 12.636 1.00 88.31 88 LEU A O 1
ATOM 740 N N . ILE A 1 89 ? -0.368 -1.742 13.205 1.00 86.50 89 ILE A N 1
ATOM 741 C CA . ILE A 1 89 ? -0.666 -1.897 14.631 1.00 86.50 89 ILE A CA 1
ATOM 742 C C . ILE A 1 89 ? -0.320 -0.618 15.391 1.00 86.50 89 ILE A C 1
ATOM 744 O O . ILE A 1 89 ? -1.199 0.021 15.968 1.00 86.50 89 ILE A O 1
ATOM 748 N N . VAL A 1 90 ? 0.949 -0.200 15.358 1.00 78.38 90 VAL A N 1
ATOM 749 C CA . VAL A 1 90 ? 1.441 0.932 16.160 1.00 78.38 90 VAL A CA 1
ATOM 750 C C . VAL A 1 90 ? 0.916 2.248 15.599 1.00 78.38 90 VAL A C 1
ATOM 752 O O . VAL A 1 90 ? 0.330 3.051 16.322 1.00 78.38 90 VAL A O 1
ATOM 755 N N . LYS A 1 91 ? 1.101 2.480 14.293 1.00 75.06 91 LYS A N 1
ATOM 756 C CA . LYS A 1 91 ? 0.681 3.743 13.659 1.00 75.06 91 LYS A CA 1
ATOM 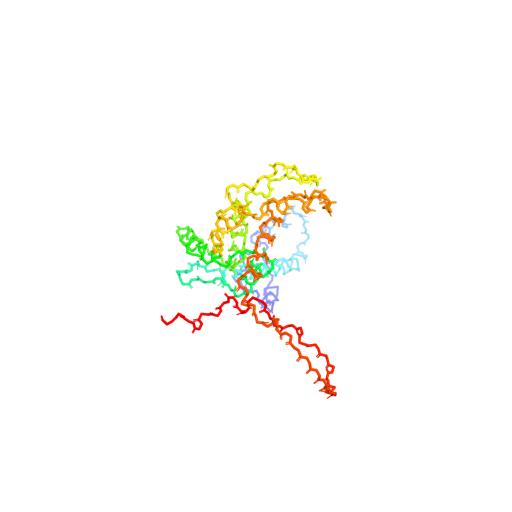757 C C . LYS A 1 91 ? -0.802 3.757 13.298 1.00 75.06 91 LYS A C 1
ATOM 759 O O . LYS A 1 91 ? -1.433 4.807 13.376 1.00 75.06 91 LYS A O 1
ATOM 764 N N . GLY A 1 92 ? -1.344 2.621 12.862 1.00 75.31 92 GLY A N 1
ATOM 765 C CA . GLY A 1 92 ? -2.738 2.504 12.433 1.00 75.31 92 GLY A CA 1
ATOM 766 C C . GLY A 1 92 ? -3.727 2.228 13.566 1.00 75.31 92 GLY A C 1
ATOM 767 O O . GLY A 1 92 ? -4.925 2.425 13.370 1.00 75.31 92 GLY A O 1
ATOM 768 N N . GLY A 1 93 ? -3.259 1.793 14.742 1.00 77.56 93 GLY A N 1
ATOM 769 C CA . GLY A 1 93 ? -4.123 1.427 15.869 1.00 77.56 93 GLY A CA 1
ATOM 770 C C . GLY A 1 93 ? -5.032 0.224 15.584 1.00 77.56 93 GLY A C 1
ATOM 771 O O . GLY A 1 93 ? -6.048 0.046 16.271 1.00 77.56 93 GLY A O 1
ATOM 772 N N . ILE A 1 94 ? -4.700 -0.562 14.555 1.00 81.06 94 ILE A N 1
ATOM 773 C CA . ILE A 1 94 ? -5.426 -1.771 14.162 1.00 81.06 94 ILE A CA 1
ATOM 774 C C . ILE A 1 94 ? -5.089 -2.873 15.164 1.00 81.06 94 ILE A C 1
ATOM 776 O O . ILE A 1 94 ? -3.969 -2.951 15.668 1.00 81.06 94 ILE A O 1
ATOM 780 N N . ASN A 1 95 ? -6.081 -3.694 15.500 1.00 78.62 95 ASN A N 1
ATOM 781 C CA . ASN A 1 95 ? -5.865 -4.805 16.414 1.00 78.62 95 ASN A CA 1
ATOM 782 C C . ASN A 1 95 ? -4.885 -5.834 15.800 1.00 78.62 95 ASN A C 1
ATOM 784 O O . ASN A 1 95 ? -5.131 -6.234 14.665 1.00 78.62 95 ASN A O 1
ATOM 788 N N . PRO A 1 96 ? -3.840 -6.292 16.519 1.00 80.94 96 PRO A N 1
ATOM 789 C CA . PRO A 1 96 ? -2.926 -7.330 16.033 1.00 80.94 96 PRO A CA 1
ATOM 790 C C . PRO A 1 96 ? -3.629 -8.600 15.538 1.00 80.94 96 PRO A C 1
ATOM 792 O O . PRO A 1 96 ? -3.341 -9.040 14.435 1.00 80.94 96 PRO A O 1
ATOM 795 N N . ASN A 1 97 ? -4.630 -9.103 16.269 1.00 80.69 97 ASN A N 1
ATOM 796 C CA . ASN A 1 97 ? -5.392 -10.301 15.894 1.00 80.69 97 ASN A CA 1
ATOM 797 C C . ASN A 1 97 ? -6.067 -10.134 14.526 1.00 80.69 97 ASN A C 1
ATOM 799 O O . ASN A 1 97 ? -6.040 -11.031 13.699 1.00 80.69 97 ASN A O 1
ATOM 803 N N . PHE A 1 9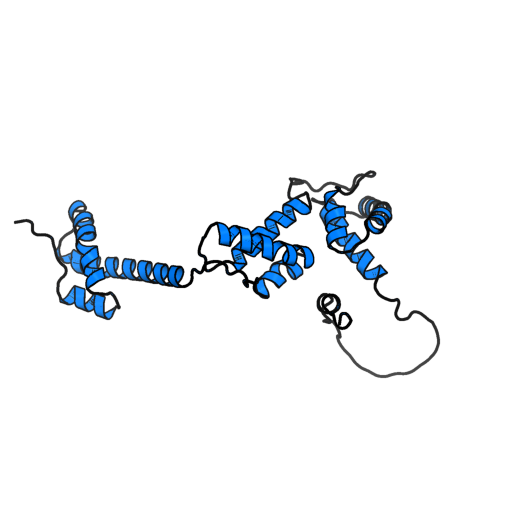8 ? -6.613 -8.944 14.253 1.00 85.81 98 PHE A N 1
ATOM 804 C CA . PHE A 1 98 ? -7.216 -8.634 12.954 1.00 85.81 98 PHE A CA 1
ATOM 805 C C . PHE A 1 98 ? -6.183 -8.659 11.818 1.00 85.81 98 PHE A C 1
ATOM 807 O O . PHE A 1 98 ? -6.498 -9.041 10.694 1.00 85.81 98 PHE A O 1
ATOM 814 N N . VAL A 1 99 ? -4.957 -8.201 12.089 1.00 88.81 99 VAL A N 1
ATOM 815 C CA . VAL A 1 99 ? -3.867 -8.233 11.107 1.00 88.81 99 VAL A CA 1
ATOM 816 C C . VAL A 1 99 ? -3.422 -9.674 10.864 1.00 88.81 99 VAL A C 1
ATOM 818 O O . VAL A 1 99 ? -3.265 -10.049 9.705 1.00 88.81 99 VAL A O 1
ATOM 821 N N . ASP A 1 100 ? -3.273 -10.468 11.924 1.00 88.94 100 ASP A N 1
ATOM 822 C CA . ASP A 1 100 ? -2.866 -11.874 11.853 1.00 88.94 100 ASP A CA 1
ATOM 823 C C . ASP A 1 100 ? -3.894 -12.721 11.089 1.00 88.94 100 ASP A C 1
ATOM 825 O O . ASP A 1 100 ? -3.525 -13.458 10.173 1.00 88.94 100 ASP A O 1
ATOM 829 N N . ASP A 1 101 ? -5.188 -12.541 11.372 1.00 87.31 101 ASP A N 1
ATOM 830 C CA . ASP A 1 101 ? -6.282 -13.238 10.682 1.00 87.31 101 ASP A CA 1
ATOM 831 C C . ASP A 1 101 ? -6.350 -12.888 9.184 1.00 87.31 101 ASP A C 1
ATOM 833 O O . ASP A 1 101 ? -6.762 -13.707 8.359 1.00 87.31 101 ASP A O 1
ATOM 837 N N . ALA A 1 102 ? -5.901 -11.689 8.800 1.00 91.56 102 ALA A N 1
ATOM 838 C CA . ALA A 1 102 ? -5.877 -11.255 7.405 1.00 91.56 102 ALA A CA 1
ATOM 839 C C . ALA A 1 102 ? -4.719 -11.869 6.595 1.00 91.56 102 ALA A C 1
ATOM 841 O O . ALA A 1 102 ? -4.768 -11.853 5.361 1.00 91.56 102 ALA A O 1
ATOM 842 N N . VAL A 1 103 ? -3.665 -12.394 7.239 1.00 93.56 103 VAL A N 1
ATOM 843 C CA . VAL A 1 103 ? -2.499 -12.962 6.534 1.00 93.56 103 VAL A CA 1
ATOM 844 C C . VAL A 1 103 ? -2.884 -14.204 5.714 1.00 93.56 103 VAL A C 1
ATOM 846 O O . VAL A 1 103 ? -2.630 -14.195 4.504 1.00 93.56 103 VAL A O 1
ATOM 849 N N . PRO A 1 104 ? -3.539 -15.240 6.279 1.00 91.69 104 PRO A N 1
ATOM 850 C CA . PRO A 1 104 ? -3.957 -16.410 5.508 1.00 91.69 104 PRO A CA 1
ATOM 851 C C . PRO A 1 104 ? -4.918 -16.063 4.366 1.00 91.69 104 PRO A C 1
ATOM 853 O O . PRO A 1 104 ? -4.740 -16.558 3.253 1.00 91.69 104 PRO A O 1
ATOM 856 N N . GLU A 1 105 ? -5.899 -15.183 4.605 1.00 91.50 105 GLU A N 1
ATOM 857 C CA . GLU A 1 105 ? -6.844 -14.732 3.571 1.00 91.50 105 GLU A CA 1
ATOM 858 C C . GLU A 1 105 ? -6.105 -14.069 2.401 1.00 91.50 105 GLU A C 1
ATOM 860 O O . GLU A 1 105 ? -6.330 -14.403 1.234 1.00 91.50 105 GLU A O 1
ATOM 865 N N . PHE A 1 106 ? -5.173 -13.162 2.709 1.00 94.44 106 PHE A N 1
ATOM 866 C CA . PHE A 1 106 ? -4.385 -12.457 1.706 1.00 94.44 106 PHE A CA 1
ATOM 867 C C . PHE A 1 106 ? -3.531 -13.413 0.867 1.00 94.44 106 PHE A C 1
ATOM 869 O O . PHE A 1 106 ? -3.500 -13.293 -0.362 1.00 94.44 106 PHE A O 1
ATOM 876 N N . ILE A 1 107 ? -2.851 -14.363 1.514 1.00 93.50 107 ILE A N 1
ATOM 877 C CA . ILE A 1 107 ? -2.030 -15.368 0.831 1.00 93.50 107 ILE A CA 1
ATOM 878 C C . ILE A 1 107 ? -2.897 -16.208 -0.100 1.00 93.50 107 ILE A C 1
ATOM 880 O O . ILE A 1 107 ? -2.554 -16.342 -1.273 1.00 93.50 107 ILE A O 1
ATOM 884 N N . LEU A 1 108 ? -4.025 -16.736 0.389 1.00 91.62 108 LEU A N 1
ATOM 885 C CA . LEU A 1 108 ? -4.935 -17.555 -0.413 1.00 91.62 108 LEU A CA 1
ATOM 886 C C . LEU A 1 108 ? -5.418 -16.796 -1.652 1.00 91.62 108 LEU A C 1
ATOM 888 O O . LEU A 1 108 ? -5.280 -17.291 -2.770 1.00 91.62 108 LEU A O 1
ATOM 892 N N . TYR A 1 109 ? -5.892 -15.562 -1.474 1.00 92.19 109 TYR A N 1
ATOM 893 C CA . TYR A 1 109 ? -6.411 -14.746 -2.569 1.00 92.19 109 TYR A CA 1
ATOM 894 C C . TYR A 1 109 ? -5.375 -14.491 -3.676 1.00 92.19 109 TYR A C 1
ATOM 896 O O . TYR A 1 109 ? -5.669 -14.643 -4.864 1.00 92.19 109 TYR A O 1
ATOM 904 N N . TRP A 1 110 ? -4.156 -14.082 -3.310 1.00 93.38 110 TRP A N 1
ATOM 905 C CA . TRP A 1 110 ? -3.130 -13.736 -4.299 1.00 93.38 110 TRP A CA 1
ATOM 906 C C . TRP A 1 110 ? -2.425 -14.957 -4.883 1.00 93.38 110 TRP A C 1
ATOM 908 O O . TRP A 1 110 ? -2.012 -14.912 -6.044 1.00 93.38 110 TRP A O 1
ATOM 918 N N . ARG A 1 111 ? -2.327 -16.051 -4.123 1.00 89.75 111 ARG A N 1
ATOM 919 C CA . ARG A 1 111 ? -1.802 -17.325 -4.618 1.00 89.75 111 ARG A CA 1
ATOM 920 C C . ARG A 1 111 ? -2.725 -17.917 -5.675 1.00 89.75 111 ARG A C 1
ATOM 922 O O . ARG A 1 111 ? -2.241 -18.291 -6.738 1.00 89.75 111 ARG A O 1
ATOM 929 N N . ASP A 1 112 ? -4.032 -17.950 -5.422 1.00 89.12 112 ASP A N 1
ATOM 930 C CA . ASP A 1 112 ? -5.006 -18.532 -6.353 1.00 89.12 112 ASP A CA 1
ATOM 931 C C . ASP A 1 112 ? -5.136 -17.705 -7.645 1.00 89.12 112 ASP A C 1
ATOM 933 O O . ASP A 1 112 ? -5.414 -18.250 -8.712 1.00 89.12 112 ASP A O 1
ATOM 937 N N . ARG A 1 113 ? -4.854 -16.395 -7.588 1.00 90.00 113 ARG A N 1
ATOM 938 C CA . ARG A 1 113 ? -4.723 -15.551 -8.788 1.00 90.00 113 ARG A CA 1
ATOM 939 C C . ARG A 1 113 ? -3.452 -15.797 -9.604 1.00 90.00 113 ARG A C 1
ATOM 941 O O . ARG A 1 113 ? -3.445 -15.479 -10.789 1.00 90.00 113 ARG A O 1
ATOM 948 N N . GLY A 1 114 ? -2.379 -16.291 -8.987 1.00 86.94 114 GLY A N 1
ATOM 949 C CA . GLY A 1 114 ? -1.080 -16.472 -9.645 1.00 86.94 114 GLY A CA 1
ATOM 950 C C . GLY A 1 114 ? -0.340 -15.170 -9.989 1.00 86.94 114 GLY A C 1
ATOM 951 O O . GLY A 1 114 ? 0.584 -15.190 -10.801 1.00 86.94 114 GLY A O 1
ATOM 952 N N . ASP A 1 115 ? -0.725 -14.038 -9.392 1.00 88.31 115 ASP A N 1
ATOM 953 C CA . ASP A 1 115 ? -0.073 -12.747 -9.638 1.00 88.31 115 ASP A CA 1
ATOM 954 C C . ASP A 1 115 ? 1.325 -12.693 -8.989 1.00 88.31 115 ASP A C 1
ATOM 956 O O . ASP A 1 115 ? 1.546 -13.206 -7.889 1.00 88.31 115 ASP A O 1
ATOM 960 N N . VAL A 1 116 ? 2.265 -11.992 -9.632 1.00 89.50 116 VAL A N 1
ATOM 961 C CA . VAL A 1 116 ? 3.614 -11.732 -9.099 1.00 89.50 116 VAL A CA 1
ATOM 962 C C . VAL A 1 116 ? 3.770 -10.274 -8.673 1.00 89.50 116 VAL A C 1
ATOM 964 O O . VAL A 1 116 ? 3.195 -9.355 -9.262 1.00 89.50 116 VAL A O 1
ATOM 967 N N . SER A 1 117 ? 4.522 -10.027 -7.602 1.00 90.06 117 SER A N 1
ATOM 968 C CA . SER A 1 117 ? 4.771 -8.673 -7.113 1.00 90.06 117 SER A CA 1
ATOM 969 C C . SER A 1 117 ? 6.047 -8.592 -6.287 1.00 90.06 117 SER A C 1
ATOM 971 O O . SER A 1 117 ? 6.439 -9.545 -5.626 1.00 90.06 117 SER A O 1
ATOM 973 N N . SER A 1 118 ? 6.690 -7.427 -6.300 1.00 88.31 118 SER A N 1
ATOM 974 C CA . SER A 1 118 ? 7.783 -7.084 -5.380 1.00 88.31 118 SER A CA 1
ATOM 975 C C . SER A 1 118 ? 7.299 -6.278 -4.167 1.00 88.31 118 SER A C 1
ATOM 977 O O . SER A 1 118 ? 8.080 -5.971 -3.273 1.00 88.31 118 SER A O 1
ATOM 979 N N . THR A 1 119 ? 6.009 -5.921 -4.119 1.00 91.19 119 THR A N 1
ATOM 980 C CA . THR A 1 119 ? 5.437 -4.989 -3.133 1.00 91.19 119 THR A CA 1
ATOM 981 C C . THR A 1 119 ? 4.305 -5.611 -2.313 1.00 91.19 119 THR A C 1
ATOM 983 O O . THR A 1 119 ? 3.352 -4.928 -1.930 1.00 91.19 119 THR A O 1
ATOM 986 N N . TRP A 1 120 ? 4.413 -6.908 -2.000 1.00 94.25 120 TRP A N 1
ATOM 987 C CA . TRP A 1 120 ? 3.415 -7.638 -1.208 1.00 94.25 120 TRP A CA 1
ATOM 988 C C . TRP A 1 120 ? 3.087 -6.958 0.125 1.00 94.25 120 TRP A C 1
ATOM 990 O O . TRP A 1 120 ? 1.911 -6.787 0.424 1.00 94.25 120 TRP A O 1
ATOM 1000 N N . ASN A 1 121 ? 4.088 -6.445 0.850 1.00 93.56 121 ASN A N 1
ATOM 1001 C CA . ASN A 1 121 ? 3.874 -5.675 2.085 1.00 93.56 121 ASN A CA 1
ATOM 1002 C C . ASN A 1 121 ? 2.956 -4.463 1.876 1.00 93.56 121 ASN A C 1
ATOM 1004 O O . ASN A 1 121 ? 2.018 -4.248 2.638 1.00 93.56 121 ASN A O 1
ATOM 1008 N N . SER A 1 122 ? 3.179 -3.674 0.821 1.00 91.81 122 SER A N 1
ATOM 1009 C CA . SER A 1 122 ? 2.348 -2.501 0.526 1.00 91.81 122 SER A CA 1
ATOM 1010 C C . SER A 1 122 ? 0.920 -2.893 0.146 1.00 91.81 122 SER A C 1
ATOM 1012 O O . SER A 1 122 ? -0.032 -2.257 0.602 1.00 91.81 122 SER A O 1
ATOM 1014 N N . LYS A 1 123 ? 0.761 -3.957 -0.653 1.00 92.81 123 LYS A N 1
ATOM 1015 C CA . LYS A 1 123 ? -0.556 -4.510 -1.002 1.00 92.81 123 LYS A CA 1
ATOM 1016 C C . LYS A 1 123 ? -1.291 -5.031 0.236 1.00 92.81 123 LYS A C 1
ATOM 1018 O O . LYS A 1 123 ? -2.479 -4.759 0.380 1.00 92.81 123 LYS A O 1
ATOM 1023 N N . PHE A 1 124 ? -0.590 -5.722 1.132 1.00 95.75 124 PHE A N 1
ATOM 1024 C CA . PHE A 1 124 ? -1.141 -6.234 2.383 1.00 95.75 124 PHE A CA 1
ATOM 1025 C C . PHE A 1 124 ? -1.597 -5.102 3.302 1.00 95.75 124 PHE A C 1
ATOM 1027 O O . PHE A 1 124 ? -2.747 -5.086 3.728 1.00 95.75 124 PHE A O 1
ATOM 1034 N N . ILE A 1 125 ? -0.759 -4.079 3.505 1.00 92.31 125 ILE A N 1
ATOM 1035 C CA . ILE A 1 125 ? -1.132 -2.879 4.268 1.00 92.31 125 ILE A CA 1
ATOM 1036 C C . ILE A 1 125 ? -2.422 -2.260 3.720 1.00 92.31 125 ILE A C 1
ATOM 1038 O O . ILE A 1 125 ? -3.318 -1.895 4.482 1.00 92.31 125 ILE A O 1
ATOM 1042 N N . GLN A 1 126 ? -2.526 -2.121 2.396 1.00 90.50 126 GLN A N 1
ATOM 1043 C CA . GLN A 1 126 ? -3.716 -1.561 1.763 1.00 90.50 126 GLN A CA 1
ATOM 1044 C C . GLN A 1 126 ? -4.947 -2.458 1.950 1.00 90.50 126 GLN A C 1
ATOM 1046 O O . GLN A 1 126 ? -6.035 -1.941 2.211 1.00 90.50 126 GLN A O 1
ATOM 1051 N N . HIS A 1 127 ? -4.780 -3.775 1.824 1.00 92.62 127 HIS A N 1
ATOM 1052 C CA . HIS A 1 127 ? -5.834 -4.764 2.027 1.00 92.62 127 HIS A CA 1
ATOM 1053 C C . HIS A 1 127 ? -6.382 -4.705 3.460 1.00 92.62 127 HIS A C 1
ATOM 1055 O O . HIS A 1 127 ? -7.574 -4.458 3.641 1.00 92.62 127 HIS A O 1
ATOM 1061 N N . VAL A 1 128 ? -5.508 -4.796 4.466 1.00 92.31 128 VAL A N 1
ATOM 1062 C CA . VAL A 1 128 ? -5.888 -4.743 5.885 1.00 92.31 128 VAL A CA 1
ATOM 1063 C C . VAL A 1 128 ? -6.550 -3.414 6.232 1.00 92.31 128 VAL A C 1
ATOM 1065 O O . VAL A 1 128 ? -7.592 -3.398 6.877 1.00 92.31 128 VAL A O 1
ATOM 1068 N N . ARG A 1 129 ? -6.007 -2.280 5.768 1.00 87.44 129 ARG A N 1
ATOM 1069 C CA . ARG A 1 129 ? -6.623 -0.962 6.007 1.00 87.44 129 ARG A CA 1
ATOM 1070 C C . ARG A 1 129 ? -8.034 -0.876 5.445 1.00 87.44 129 ARG A C 1
ATOM 1072 O O . ARG A 1 129 ? -8.914 -0.346 6.114 1.00 87.44 129 ARG A O 1
ATOM 1079 N N . ARG A 1 130 ? -8.245 -1.381 4.229 1.00 84.31 130 ARG A N 1
ATOM 1080 C CA . ARG A 1 130 ? -9.562 -1.393 3.591 1.00 84.31 130 ARG A CA 1
ATOM 1081 C C . ARG A 1 130 ? -10.538 -2.249 4.398 1.00 84.31 130 ARG A C 1
ATOM 1083 O O . ARG A 1 130 ? -11.613 -1.763 4.727 1.00 84.31 130 ARG A O 1
ATOM 1090 N N . GLN A 1 131 ? -10.154 -3.476 4.745 1.00 85.88 131 GLN A N 1
ATOM 1091 C CA . GLN A 1 131 ? -10.981 -4.362 5.568 1.00 85.88 131 GLN A CA 1
ATOM 1092 C C . GLN A 1 131 ? -11.304 -3.705 6.916 1.00 85.88 131 GLN A C 1
ATOM 1094 O O . GLN A 1 131 ? -12.463 -3.597 7.301 1.00 85.88 131 GLN A O 1
ATOM 1099 N N . TRP A 1 132 ? -10.305 -3.132 7.583 1.00 83.19 132 TRP A N 1
ATOM 1100 C CA . TRP A 1 132 ? -10.484 -2.434 8.853 1.00 83.19 132 TRP A CA 1
ATOM 1101 C C . TRP A 1 132 ? -11.451 -1.244 8.768 1.00 83.19 132 TRP A C 1
ATOM 1103 O O . TRP A 1 132 ? -12.258 -1.027 9.673 1.00 83.19 132 TRP A O 1
ATOM 1113 N N . GLN A 1 133 ? -11.409 -0.473 7.678 1.00 77.06 133 GLN A N 1
ATOM 1114 C CA . GLN A 1 133 ? -12.362 0.614 7.428 1.00 77.06 133 GLN A CA 1
ATOM 1115 C C . GLN A 1 133 ? -13.800 0.104 7.273 1.00 77.06 133 GLN A C 1
ATOM 1117 O O . GLN A 1 133 ? -14.726 0.759 7.753 1.00 77.06 133 GLN A O 1
ATOM 1122 N N . PHE A 1 134 ? -13.984 -1.056 6.636 1.00 73.06 134 PHE A N 1
ATOM 1123 C CA . PHE A 1 134 ? -15.290 -1.705 6.534 1.00 73.06 134 PHE A CA 1
ATOM 1124 C C . PHE A 1 134 ? -15.768 -2.229 7.896 1.00 73.06 134 PHE A C 1
ATOM 1126 O O . PHE A 1 134 ? -16.882 -1.910 8.303 1.00 73.06 134 PHE A O 1
ATOM 1133 N N . TYR A 1 135 ? -14.915 -2.935 8.646 1.00 68.88 135 TYR A N 1
ATOM 1134 C CA . TYR A 1 135 ? -15.247 -3.491 9.967 1.00 68.88 135 TYR A CA 1
ATOM 1135 C C . TYR A 1 135 ? -15.546 -2.423 11.022 1.00 68.88 135 TYR A C 1
ATOM 1137 O O . TYR A 1 135 ? -16.473 -2.551 11.814 1.00 68.88 135 TYR A O 1
ATOM 1145 N N . THR A 1 136 ? -14.823 -1.306 11.017 1.00 66.94 136 THR A N 1
ATOM 1146 C CA . THR A 1 136 ? -15.122 -0.187 11.930 1.00 66.94 136 THR A CA 1
ATOM 1147 C C . THR A 1 136 ? -16.345 0.635 11.494 1.00 66.94 136 THR A C 1
ATOM 1149 O O . THR A 1 136 ? -16.734 1.584 12.177 1.00 66.94 136 THR A O 1
ATOM 1152 N N . GLY A 1 137 ? -16.995 0.240 10.392 1.00 59.34 137 GLY A N 1
ATOM 1153 C CA . GLY A 1 137 ? -18.326 0.67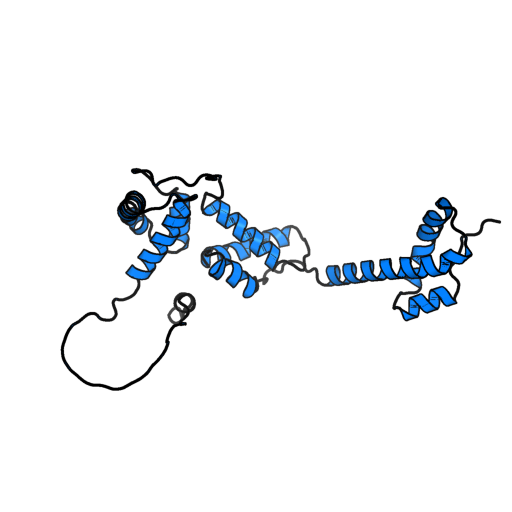7 9.985 1.00 59.34 137 GLY A CA 1
ATOM 1154 C C . GLY A 1 137 ? -18.447 2.143 9.572 1.00 59.34 137 GLY A C 1
ATOM 1155 O O . GLY A 1 137 ? -19.577 2.635 9.541 1.00 59.34 137 GLY A O 1
ATOM 1156 N N . MET A 1 138 ? -17.340 2.868 9.334 1.00 48.62 138 MET A N 1
ATOM 1157 C CA . MET A 1 138 ? -17.360 4.323 9.099 1.00 48.62 138 MET A CA 1
ATOM 1158 C C . MET A 1 138 ? -16.003 4.913 8.635 1.00 48.62 138 MET A C 1
ATOM 1160 O O . MET A 1 138 ? -15.298 5.594 9.376 1.00 48.62 138 MET A O 1
ATOM 1164 N N . MET A 1 139 ? -15.671 4.763 7.353 1.00 45.16 139 MET A N 1
ATOM 1165 C CA . MET A 1 139 ? -15.220 5.940 6.582 1.00 45.16 139 MET A CA 1
ATOM 1166 C C . MET A 1 139 ? -16.405 6.583 5.841 1.00 45.16 139 MET A C 1
ATOM 1168 O O . MET A 1 139 ? -16.212 7.405 4.951 1.00 45.16 139 MET A O 1
ATOM 1172 N N . GLU A 1 140 ? -17.644 6.212 6.165 1.00 45.97 140 GLU A N 1
ATOM 1173 C CA . GLU A 1 140 ? -18.813 6.891 5.620 1.00 45.97 140 GLU A CA 1
ATOM 1174 C C . GLU A 1 140 ? -18.954 8.259 6.287 1.00 45.97 140 GLU A C 1
ATOM 1176 O O . GLU A 1 140 ? -19.394 8.375 7.426 1.00 45.97 140 GLU A O 1
ATOM 1181 N N . GLN A 1 141 ? -18.492 9.279 5.566 1.00 45.34 141 GLN A N 1
ATOM 1182 C CA . GLN A 1 141 ? -19.190 10.551 5.391 1.00 45.34 141 GLN A CA 1
ATOM 1183 C C . GLN A 1 141 ? -19.931 11.114 6.612 1.00 45.34 141 GLN A C 1
ATOM 1185 O O . GLN A 1 141 ? -21.110 11.430 6.540 1.00 45.34 141 GLN A O 1
ATOM 1190 N N . ASP A 1 142 ? -19.195 11.395 7.678 1.00 46.44 142 ASP A N 1
ATOM 1191 C CA . ASP A 1 142 ? -19.518 12.512 8.562 1.00 46.44 142 ASP A CA 1
ATOM 1192 C C . ASP A 1 142 ? -18.488 13.607 8.316 1.00 46.44 142 ASP A C 1
ATOM 1194 O O . ASP A 1 142 ? -17.658 13.961 9.148 1.00 46.44 142 ASP A O 1
ATOM 1198 N N . SER A 1 143 ? -18.529 14.142 7.096 1.00 48.81 143 SER A N 1
ATOM 1199 C CA . SER A 1 143 ? -17.720 15.285 6.665 1.00 48.81 143 SER A CA 1
ATOM 1200 C C . SER A 1 143 ? -18.014 16.564 7.460 1.00 48.81 143 SER A C 1
ATOM 1202 O O . SER A 1 143 ? -17.321 17.562 7.283 1.00 48.81 143 SER A O 1
ATOM 1204 N N . MET A 1 144 ? -19.009 16.541 8.352 1.00 56.53 144 MET A N 1
ATOM 1205 C CA . MET A 1 144 ? -19.280 17.608 9.302 1.00 56.53 144 MET A CA 1
ATOM 1206 C C . MET A 1 144 ? -19.081 17.112 10.736 1.00 56.53 144 MET A C 1
ATOM 1208 O O . MET A 1 144 ? -19.719 16.138 11.133 1.00 56.53 144 MET A O 1
ATOM 1212 N N . PRO A 1 145 ? -18.236 17.789 11.531 1.00 74.81 145 PRO A N 1
ATOM 1213 C CA . PRO A 1 145 ? -18.165 17.572 12.967 1.00 74.81 145 PRO A CA 1
ATOM 1214 C C . PRO A 1 145 ? -19.556 17.716 13.601 1.00 74.81 145 PRO A C 1
ATOM 1216 O O . PRO A 1 145 ? -20.180 18.772 13.488 1.00 74.81 145 PRO A O 1
ATOM 1219 N N . ARG A 1 146 ? -20.049 16.664 14.265 1.00 77.31 146 ARG A N 1
ATOM 1220 C CA . ARG A 1 146 ? -21.344 16.674 14.963 1.00 77.31 146 ARG A CA 1
ATOM 1221 C C . ARG A 1 146 ? -21.133 16.589 16.466 1.00 77.31 146 ARG A C 1
ATOM 1223 O O . ARG A 1 146 ? -20.234 15.887 16.924 1.00 77.31 146 ARG A O 1
ATOM 1230 N N . SER A 1 147 ? -21.958 17.298 17.229 1.00 84.06 147 SER A N 1
ATOM 1231 C CA . SER A 1 147 ? -22.025 17.144 18.687 1.00 84.06 147 SER A CA 1
ATOM 1232 C C . SER A 1 147 ? -22.589 15.769 19.066 1.00 84.06 147 SER A C 1
ATOM 1234 O O . SER A 1 147 ? -23.246 15.116 18.253 1.00 84.06 147 SER A O 1
ATOM 1236 N N . MET A 1 148 ? -22.316 15.316 20.291 1.00 86.62 148 MET A N 1
ATOM 1237 C CA . MET A 1 148 ? -22.761 14.012 20.789 1.00 86.62 148 MET A CA 1
ATOM 1238 C C . MET A 1 148 ? -24.285 14.004 21.022 1.00 86.62 148 MET A C 1
ATOM 1240 O O . MET A 1 148 ? -24.770 14.796 21.836 1.00 86.62 148 MET A O 1
ATOM 1244 N N . PRO A 1 149 ? -25.066 13.127 20.359 1.00 83.94 149 PRO A N 1
ATOM 1245 C CA . PRO A 1 149 ? -26.489 13.005 20.652 1.00 83.94 149 PRO A CA 1
ATOM 1246 C C . PRO A 1 149 ? -26.729 12.272 21.982 1.00 83.94 149 PRO A C 1
ATOM 1248 O O . PRO A 1 149 ? -26.011 11.337 22.320 1.00 83.94 149 PRO A O 1
ATOM 1251 N N . ALA A 1 150 ? -27.782 12.654 22.713 1.00 80.88 150 ALA A N 1
ATOM 1252 C CA . ALA A 1 150 ? -28.112 12.099 24.040 1.00 80.88 150 ALA A CA 1
ATOM 1253 C C . ALA A 1 150 ? -28.392 10.593 24.054 1.00 80.88 150 ALA A C 1
ATOM 1255 O O . ALA A 1 150 ? -28.166 9.922 25.052 1.00 80.88 150 ALA A O 1
ATOM 1256 N N . GLN A 1 151 ? -28.865 10.067 22.932 1.00 86.00 151 GLN A N 1
ATOM 1257 C CA . GLN A 1 151 ? -29.204 8.658 22.749 1.00 86.00 151 GLN A CA 1
ATOM 1258 C C . GLN A 1 151 ? -28.222 7.952 21.807 1.00 86.00 151 GLN A C 1
ATOM 1260 O O . GLN A 1 151 ? -28.601 7.028 21.090 1.00 86.00 151 GLN A O 1
ATOM 1265 N N . TRP A 1 152 ? -26.977 8.435 21.729 1.00 88.44 152 TRP A N 1
ATOM 1266 C CA . TRP A 1 152 ? -25.974 7.810 20.876 1.00 88.44 152 TRP A CA 1
ATOM 1267 C C . TRP A 1 152 ? -25.728 6.356 21.296 1.00 88.44 152 TRP A C 1
ATOM 1269 O O . TRP A 1 152 ? -25.502 6.076 22.473 1.00 88.44 152 TRP A O 1
ATOM 1279 N N . GLN A 1 153 ? -25.726 5.445 20.323 1.00 85.06 153 GLN A N 1
ATOM 1280 C CA . GLN A 1 153 ? -25.334 4.054 20.524 1.00 85.06 153 GLN A CA 1
ATOM 1281 C C . GLN A 1 153 ? -24.255 3.651 19.510 1.00 85.06 153 GLN A C 1
ATOM 1283 O O . GLN A 1 153 ? -24.319 4.074 18.348 1.00 85.06 153 GLN A O 1
ATOM 1288 N N . PRO A 1 154 ? -23.270 2.829 19.918 1.00 84.12 154 PRO A N 1
ATOM 1289 C CA . PRO A 1 154 ? -22.329 2.223 18.989 1.00 84.12 154 PRO A CA 1
ATOM 1290 C C . PRO A 1 154 ? -23.052 1.338 17.969 1.00 84.12 154 PRO A C 1
ATOM 1292 O O . PRO A 1 154 ? -24.020 0.655 18.296 1.00 84.12 154 PRO A O 1
ATOM 1295 N N . LYS A 1 155 ? -22.551 1.314 16.731 1.00 83.19 155 LYS A N 1
ATOM 1296 C CA . LYS A 1 155 ? -22.984 0.326 15.730 1.00 83.19 155 LYS A CA 1
ATOM 1297 C C . LYS A 1 155 ? -22.559 -1.079 16.168 1.00 83.19 155 LYS A C 1
ATOM 1299 O O . LYS A 1 155 ? -21.553 -1.213 16.860 1.00 83.19 155 LYS A O 1
ATOM 1304 N N . GLU A 1 156 ? -23.244 -2.116 15.687 1.00 82.00 156 GLU A N 1
ATOM 1305 C CA . GLU A 1 156 ? -22.912 -3.507 16.041 1.00 82.00 156 GLU A CA 1
ATOM 1306 C C . GLU A 1 156 ? -21.456 -3.866 15.722 1.00 82.00 156 GLU A C 1
ATOM 1308 O O . GLU A 1 156 ? -20.748 -4.430 16.552 1.00 82.00 156 GLU A O 1
ATOM 1313 N N . SER A 1 157 ? -20.963 -3.367 14.589 1.00 74.00 157 SER A N 1
ATOM 1314 C CA . SER A 1 157 ? -19.589 -3.567 14.133 1.00 74.00 157 SER A CA 1
ATOM 1315 C C . SER A 1 157 ? -18.524 -3.026 15.102 1.00 74.00 157 SER A C 1
ATOM 1317 O O . SER A 1 157 ? -17.380 -3.472 15.106 1.00 74.00 157 SER A O 1
ATOM 1319 N N . VAL A 1 158 ? -18.885 -2.072 15.969 1.00 80.19 158 VAL A N 1
ATOM 1320 C CA . VAL A 1 158 ? -18.009 -1.578 17.038 1.00 80.19 158 VAL A CA 1
ATOM 1321 C C . VAL A 1 158 ? -17.818 -2.643 18.116 1.00 80.19 158 VAL A C 1
ATOM 1323 O O . VAL A 1 158 ? -16.708 -2.795 18.624 1.00 80.19 158 VAL A O 1
ATOM 1326 N N . TYR A 1 159 ? -18.874 -3.382 18.460 1.00 84.31 159 TYR A N 1
ATOM 1327 C CA . TYR A 1 159 ? -18.791 -4.473 19.428 1.00 84.31 159 TYR A CA 1
ATOM 1328 C C . TYR A 1 159 ? -18.011 -5.655 18.866 1.00 84.31 159 TYR A C 1
ATOM 1330 O O . TYR A 1 159 ? -17.171 -6.186 19.586 1.00 84.31 159 TYR A O 1
ATOM 1338 N N . ASP A 1 160 ? -18.192 -5.988 17.586 1.00 77.12 160 ASP A N 1
ATOM 1339 C CA . ASP A 1 160 ? -17.402 -7.029 16.916 1.00 77.12 160 ASP A CA 1
ATOM 1340 C C . ASP A 1 160 ? -15.902 -6.713 17.005 1.00 77.12 160 ASP A C 1
ATOM 1342 O O . ASP A 1 160 ? -15.096 -7.540 17.426 1.00 77.12 160 ASP A O 1
ATOM 1346 N N . VAL A 1 161 ? -15.520 -5.464 16.717 1.00 76.88 161 VAL A N 1
ATOM 1347 C CA . VAL A 1 161 ? -14.127 -5.000 16.820 1.00 76.88 161 VAL A CA 1
ATOM 1348 C C . VAL A 1 161 ? -13.579 -5.091 18.252 1.00 76.88 161 VAL A C 1
ATOM 1350 O O . VAL A 1 161 ? -12.397 -5.389 18.448 1.00 76.88 161 VAL A O 1
ATOM 1353 N N . LEU A 1 162 ? -14.403 -4.811 19.264 1.00 82.94 162 LEU A N 1
ATOM 1354 C CA . LEU A 1 162 ? -14.012 -4.945 20.671 1.00 82.94 162 LEU A CA 1
ATOM 1355 C C . LEU A 1 162 ? -13.866 -6.415 21.071 1.00 82.94 162 LEU A C 1
ATOM 1357 O O . LEU A 1 162 ? -12.877 -6.769 21.710 1.00 82.94 162 LEU A O 1
ATOM 1361 N N . GLN A 1 163 ? -14.770 -7.276 20.616 1.00 83.19 163 GLN A N 1
ATOM 1362 C CA . GLN A 1 163 ? -14.708 -8.713 20.849 1.00 83.19 163 GLN A CA 1
ATOM 1363 C C . GLN A 1 163 ? -13.465 -9.339 20.204 1.00 83.19 163 GLN A C 1
ATOM 1365 O O . GLN A 1 163 ? -12.779 -10.125 20.851 1.00 83.19 163 GLN A O 1
ATOM 1370 N N . MET A 1 164 ? -13.098 -8.928 18.985 1.00 73.94 164 MET A N 1
ATOM 1371 C CA . MET A 1 164 ? -11.829 -9.328 18.352 1.00 73.94 164 MET A CA 1
ATOM 1372 C C . MET A 1 164 ? -10.601 -8.874 19.157 1.00 73.94 164 MET A C 1
ATOM 1374 O O . MET A 1 164 ? -9.540 -9.495 19.106 1.00 73.94 164 MET A O 1
ATOM 1378 N N . ALA A 1 165 ? -10.739 -7.794 19.931 1.00 73.88 165 ALA A N 1
ATOM 1379 C CA . ALA A 1 165 ? -9.736 -7.329 20.884 1.00 73.88 165 ALA A CA 1
ATOM 1380 C C . ALA A 1 165 ? -9.793 -8.026 22.247 1.00 73.88 165 ALA A C 1
ATOM 1382 O O . ALA A 1 165 ? -9.105 -7.590 23.170 1.00 73.88 165 ALA A O 1
ATOM 1383 N N . ASN A 1 166 ? -10.597 -9.083 22.371 1.00 81.62 166 ASN A N 1
ATOM 1384 C CA . ASN A 1 166 ? -10.873 -9.784 23.617 1.00 81.62 166 ASN A CA 1
ATOM 1385 C C . ASN A 1 166 ? -11.394 -8.843 24.723 1.00 81.62 166 ASN A C 1
ATOM 1387 O O . ASN A 1 166 ? -11.103 -9.021 25.905 1.00 81.62 166 ASN A O 1
ATOM 1391 N N . ILE A 1 167 ? -12.129 -7.801 24.320 1.00 84.00 167 ILE A N 1
ATOM 1392 C CA . ILE A 1 167 ? -12.831 -6.880 25.210 1.00 84.00 167 ILE A CA 1
ATOM 1393 C C . ILE A 1 167 ? -14.292 -7.300 25.234 1.00 84.00 167 ILE A C 1
ATOM 1395 O O . ILE A 1 167 ? -14.943 -7.396 24.193 1.00 84.00 167 ILE A O 1
ATOM 1399 N N . ASP A 1 168 ? -14.802 -7.527 26.437 1.00 87.69 168 ASP A N 1
ATOM 1400 C CA . ASP A 1 168 ? -16.166 -7.986 26.630 1.00 87.69 168 ASP A CA 1
ATOM 1401 C C . ASP A 1 168 ? -17.205 -6.930 26.192 1.00 87.69 168 ASP A C 1
ATOM 1403 O O . ASP A 1 168 ? -17.071 -5.724 26.440 1.00 87.69 168 ASP A O 1
ATOM 1407 N N . ARG A 1 169 ? -18.273 -7.392 25.529 1.00 89.38 169 ARG A N 1
ATOM 1408 C CA . ARG A 1 169 ? -19.340 -6.523 25.011 1.00 89.38 169 ARG A CA 1
ATOM 1409 C C . ARG A 1 169 ? -20.096 -5.811 26.129 1.00 89.38 169 ARG A C 1
ATOM 1411 O O . ARG A 1 169 ? -20.446 -4.640 25.976 1.00 89.38 169 ARG A O 1
ATOM 1418 N N . HIS A 1 170 ? -20.360 -6.500 27.234 1.00 90.31 170 HIS A N 1
ATOM 1419 C CA . HIS A 1 170 ? -21.094 -5.940 28.360 1.00 90.31 170 HIS A CA 1
ATOM 1420 C C . HIS A 1 170 ? -20.276 -4.838 29.041 1.00 90.31 170 HIS A C 1
ATOM 1422 O O . HIS A 1 170 ? -20.823 -3.775 29.339 1.00 90.31 170 HIS A O 1
ATOM 1428 N N . PHE A 1 171 ? -18.955 -5.014 29.164 1.00 90.38 171 PHE A N 1
ATOM 1429 C CA . PHE A 1 171 ? -18.061 -3.931 29.595 1.00 90.38 171 PHE A CA 1
ATOM 1430 C C . PHE A 1 171 ? -18.214 -2.688 28.706 1.00 90.38 171 PHE A C 1
ATOM 1432 O O . PHE A 1 171 ? -18.431 -1.583 29.201 1.00 90.38 171 PHE A O 1
ATOM 1439 N N . ALA A 1 172 ? -18.174 -2.858 27.382 1.00 89.62 172 ALA A N 1
ATOM 1440 C CA . ALA A 1 172 ? -18.352 -1.740 26.459 1.00 89.62 172 ALA A CA 1
ATOM 1441 C C . ALA A 1 172 ? -19.710 -1.045 26.660 1.00 89.62 172 ALA A C 1
ATOM 1443 O O . ALA A 1 172 ? -19.760 0.181 26.750 1.00 89.62 172 ALA A O 1
ATOM 1444 N N . GLN A 1 173 ? -20.797 -1.809 26.798 1.00 92.56 173 GLN A N 1
ATOM 1445 C CA . GLN A 1 173 ? -22.143 -1.273 27.025 1.00 92.56 173 GLN A CA 1
ATOM 1446 C C . GLN A 1 173 ? -22.251 -0.441 28.309 1.00 92.56 173 GLN A C 1
ATOM 1448 O O . GLN A 1 173 ? -22.842 0.638 28.287 1.00 92.56 173 GLN A O 1
ATOM 1453 N N . GLN A 1 174 ? -21.628 -0.887 29.402 1.00 92.00 174 GLN A N 1
ATOM 1454 C CA . GLN A 1 174 ? -21.624 -0.164 30.679 1.00 92.00 174 GLN A CA 1
ATOM 1455 C C . GLN A 1 174 ? -20.924 1.195 30.602 1.00 92.00 174 GLN A C 1
ATOM 1457 O O . GLN A 1 174 ? -21.276 2.113 31.337 1.00 92.00 174 GLN A O 1
ATOM 1462 N N . THR A 1 175 ? -19.955 1.344 29.698 1.00 91.19 175 THR A N 1
ATOM 1463 C CA . THR A 1 175 ? -19.195 2.592 29.539 1.00 91.19 175 THR A CA 1
ATOM 1464 C C . THR A 1 175 ? -19.878 3.630 28.636 1.00 91.19 175 THR A C 1
ATOM 1466 O O . THR A 1 175 ? -19.421 4.771 28.554 1.00 91.19 175 THR A O 1
ATOM 1469 N N . ILE A 1 176 ? -20.983 3.272 27.964 1.00 92.12 176 ILE A N 1
ATOM 1470 C CA . ILE A 1 176 ? -21.705 4.175 27.050 1.00 92.12 176 ILE A CA 1
ATOM 1471 C C . ILE A 1 176 ? -22.246 5.417 27.771 1.00 92.12 176 ILE A C 1
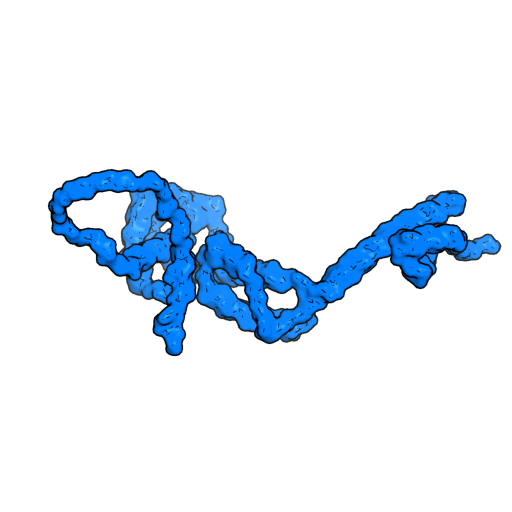ATOM 1473 O O . ILE A 1 176 ? -21.983 6.513 27.275 1.00 92.12 176 ILE A O 1
ATOM 1477 N N . PRO A 1 177 ? -22.956 5.313 28.915 1.00 90.44 177 PRO A N 1
ATOM 1478 C CA . PRO A 1 177 ? -23.515 6.491 29.577 1.00 90.44 177 PRO A CA 1
ATOM 1479 C C . PRO A 1 177 ? -22.437 7.494 29.996 1.00 90.44 177 PRO A C 1
ATOM 1481 O O . PRO A 1 177 ? -22.601 8.693 29.784 1.00 90.44 177 PRO A O 1
ATOM 1484 N N . GLU A 1 178 ? -21.306 7.007 30.518 1.00 90.25 178 GLU A N 1
ATOM 1485 C CA . GLU A 1 178 ? -20.165 7.850 30.897 1.00 90.25 178 GLU A CA 1
ATOM 1486 C C . GLU A 1 178 ? -19.561 8.551 29.673 1.00 90.25 178 GLU A C 1
ATOM 1488 O O . GLU A 1 178 ? -19.299 9.756 29.697 1.00 90.25 178 GLU A O 1
ATOM 1493 N N . PHE A 1 179 ? -19.381 7.813 28.574 1.00 90.94 179 PHE A N 1
ATOM 1494 C CA . PHE A 1 179 ? -18.864 8.364 27.328 1.00 90.94 179 PHE A CA 1
ATOM 1495 C C . PHE A 1 179 ? -19.790 9.436 26.742 1.00 90.94 179 PHE A C 1
ATOM 1497 O O . PHE A 1 179 ? -19.313 10.509 26.368 1.00 90.94 179 PHE A O 1
ATOM 1504 N N . VAL A 1 180 ? -21.099 9.172 26.672 1.00 91.56 180 VAL A N 1
ATOM 1505 C CA . VAL A 1 180 ? -22.076 10.141 26.156 1.00 91.56 180 VAL A CA 1
ATOM 1506 C C . VAL A 1 180 ? -22.080 11.396 27.025 1.00 91.56 180 VAL A C 1
ATOM 1508 O O . VAL A 1 180 ? -21.921 12.486 26.481 1.00 91.56 180 VAL A O 1
ATOM 1511 N N . LEU A 1 181 ? -22.162 11.258 28.352 1.00 89.38 181 LEU A N 1
ATOM 1512 C CA . LEU A 1 181 ? -22.185 12.394 29.279 1.00 89.38 181 LEU A CA 1
ATOM 1513 C C . LEU A 1 181 ? -20.941 13.283 29.130 1.00 89.38 181 LEU A C 1
ATOM 1515 O O . LEU A 1 181 ? -21.057 14.493 28.936 1.00 89.38 181 LEU A O 1
ATOM 1519 N N . TYR A 1 182 ? -19.747 12.680 29.127 1.00 89.75 182 TYR A N 1
ATOM 1520 C CA . TYR A 1 182 ? -18.489 13.418 28.995 1.00 89.75 182 TYR A CA 1
ATOM 1521 C C . TYR A 1 182 ? -18.436 14.263 27.712 1.00 89.75 182 TYR A C 1
ATOM 1523 O O . TYR A 1 182 ? -18.037 15.431 27.741 1.00 89.75 182 TYR A O 1
ATOM 1531 N N . TRP A 1 183 ? -18.847 13.687 26.578 1.00 89.81 183 TRP A N 1
ATOM 1532 C CA . TRP A 1 183 ? -18.800 14.370 25.283 1.00 89.81 183 TRP A CA 1
ATOM 1533 C C . TRP A 1 183 ? -19.969 15.326 25.044 1.00 89.81 183 TRP A C 1
ATOM 1535 O O . TRP A 1 183 ? -19.865 16.179 24.164 1.00 89.81 183 TRP A O 1
ATOM 1545 N N . GLN A 1 184 ? -21.050 15.224 25.814 1.00 87.62 184 GLN A N 1
ATOM 1546 C CA . GLN A 1 184 ? -22.115 16.223 25.813 1.00 87.62 184 GLN A CA 1
ATOM 1547 C C . GLN A 1 184 ? -21.729 17.488 26.576 1.00 87.62 184 GLN A C 1
ATOM 1549 O O . GLN A 1 184 ? -22.014 18.584 26.102 1.00 87.62 184 GLN A O 1
ATOM 1554 N N . GLU A 1 185 ? -21.073 17.347 27.728 1.00 83.44 185 GLU A N 1
ATOM 1555 C CA . GLU A 1 185 ? -20.743 18.486 28.591 1.00 83.44 185 GLU A CA 1
ATOM 1556 C C . GLU A 1 185 ? -19.452 19.201 28.175 1.00 83.44 185 GLU A C 1
ATOM 1558 O O . GLU A 1 185 ? -19.374 20.425 28.237 1.00 83.44 185 GLU A O 1
ATOM 1563 N N . ASN A 1 186 ? -18.432 18.451 27.744 1.00 79.50 186 ASN A N 1
ATOM 1564 C CA . ASN A 1 186 ? -17.069 18.973 27.565 1.00 79.50 186 ASN A CA 1
ATOM 1565 C C . ASN A 1 186 ? -16.479 18.687 26.171 1.00 79.50 186 ASN A C 1
ATOM 1567 O O . ASN A 1 186 ? -15.297 18.936 25.917 1.00 79.50 186 ASN A O 1
ATOM 1571 N N . GLY A 1 187 ? -17.278 18.116 25.269 1.00 77.38 187 GLY A N 1
ATOM 1572 C CA . GLY A 1 187 ? -16.812 17.585 23.996 1.00 77.38 187 GLY A CA 1
ATOM 1573 C C . GLY A 1 187 ? -16.793 18.593 22.851 1.00 77.38 187 GLY A C 1
ATOM 1574 O O . GLY A 1 187 ? -17.772 19.289 22.598 1.00 77.38 187 GLY A O 1
ATOM 1575 N N . THR A 1 188 ? -15.711 18.609 22.069 1.00 81.12 188 THR A N 1
ATOM 1576 C CA . THR A 1 188 ? -15.740 19.231 20.738 1.00 81.12 188 THR A CA 1
ATOM 1577 C C . THR A 1 188 ? -16.463 18.321 19.743 1.00 81.12 188 THR A C 1
ATOM 1579 O O . THR A 1 188 ? -16.308 17.098 19.838 1.00 81.12 188 THR A O 1
ATOM 1582 N N . PRO A 1 189 ? -17.210 18.874 18.767 1.00 83.19 189 PRO A N 1
ATOM 1583 C CA . PRO A 1 189 ? -17.835 18.087 17.710 1.00 83.19 189 PRO A CA 1
ATOM 1584 C C . PRO A 1 189 ? -16.822 17.178 17.008 1.00 83.19 189 PRO A C 1
ATOM 1586 O O . PRO A 1 189 ? -15.718 17.609 16.669 1.00 83.19 189 PRO A O 1
ATOM 1589 N N . GLN A 1 190 ? -17.190 15.916 16.792 1.00 79.50 190 GLN A N 1
ATOM 1590 C CA . GLN A 1 190 ? -16.321 14.922 16.162 1.00 79.50 190 GLN A CA 1
ATOM 1591 C C . GLN A 1 190 ? -16.924 14.438 14.848 1.00 79.50 190 GLN A C 1
ATOM 1593 O O . GLN A 1 190 ? -18.139 14.378 14.684 1.00 79.50 190 GLN A O 1
ATOM 1598 N N . ALA A 1 191 ? -16.049 14.069 13.914 1.00 69.50 191 ALA A N 1
ATOM 1599 C CA . ALA A 1 191 ? -16.439 13.454 12.646 1.00 69.50 191 ALA A CA 1
ATOM 1600 C C . ALA A 1 191 ? -16.755 11.952 12.788 1.00 69.50 191 ALA A C 1
ATOM 1602 O O . ALA A 1 191 ? -17.295 11.347 11.878 1.00 69.50 191 ALA A O 1
ATOM 1603 N N . SER A 1 192 ? -16.388 11.306 13.900 1.00 78.38 192 SER A N 1
ATOM 1604 C CA . SER A 1 192 ? -16.737 9.900 14.141 1.00 78.38 192 SER A CA 1
ATOM 1605 C C . SER A 1 192 ? -16.730 9.573 15.629 1.00 78.38 192 SER A C 1
ATOM 1607 O O . SER A 1 192 ? -15.675 9.490 16.270 1.00 78.38 192 SER A O 1
ATOM 1609 N N . TRP A 1 193 ? -17.924 9.352 16.174 1.00 82.50 193 TRP A N 1
ATOM 1610 C CA . TRP A 1 193 ? -18.103 8.934 17.562 1.00 82.50 193 TRP A CA 1
ATOM 1611 C C . TRP A 1 193 ? -17.697 7.474 17.792 1.00 82.50 193 TRP A C 1
ATOM 1613 O O . TRP A 1 193 ? -17.098 7.178 18.823 1.00 82.50 193 TRP A O 1
ATOM 1623 N N . SER A 1 194 ? -17.887 6.588 16.806 1.00 81.75 194 SER A N 1
ATOM 1624 C CA . SER A 1 194 ? -17.483 5.173 16.883 1.00 81.75 194 SER A CA 1
ATOM 1625 C C . SER A 1 194 ? -15.977 5.005 17.109 1.00 81.75 194 SER A C 1
ATOM 1627 O O . SER A 1 194 ? -15.561 4.237 17.975 1.00 81.75 194 SER A O 1
ATOM 1629 N N . THR A 1 195 ? -15.139 5.778 16.407 1.00 75.50 195 THR A N 1
ATOM 1630 C CA . THR A 1 195 ? -13.676 5.731 16.590 1.00 75.50 195 THR A CA 1
ATOM 1631 C C . THR A 1 195 ? -13.261 6.235 17.971 1.00 75.50 195 THR A C 1
ATOM 1633 O O . THR A 1 195 ? -12.405 5.637 18.626 1.00 75.50 195 THR A O 1
ATOM 1636 N N . LYS A 1 196 ? -13.873 7.330 18.440 1.00 83.50 196 LYS A N 1
ATOM 1637 C CA . LYS A 1 196 ? -13.612 7.874 19.780 1.00 83.50 196 LYS A CA 1
ATOM 1638 C C . LYS A 1 196 ? -14.040 6.904 20.874 1.00 83.50 196 LYS A C 1
ATOM 1640 O O . LYS A 1 196 ? -13.309 6.753 21.851 1.00 83.50 196 LYS A O 1
ATOM 1645 N N . PHE A 1 197 ? -15.166 6.224 20.684 1.00 86.94 197 PHE A N 1
ATOM 1646 C CA . PHE A 1 197 ? -15.662 5.221 21.613 1.00 86.94 197 PHE A CA 1
ATOM 1647 C C . PHE A 1 197 ? -14.735 4.003 21.675 1.00 86.94 197 PHE A C 1
ATOM 1649 O O . PHE A 1 197 ? -14.308 3.641 22.765 1.00 86.94 197 PHE A O 1
ATOM 1656 N N . LEU A 1 198 ? -14.297 3.451 20.536 1.00 84.00 198 LEU A N 1
ATOM 1657 C CA . LEU A 1 198 ? -13.305 2.363 20.510 1.00 84.00 198 LEU A CA 1
ATOM 1658 C C . LEU A 1 198 ? -12.024 2.723 21.279 1.00 84.00 198 LEU A C 1
ATOM 1660 O O . LEU A 1 198 ? -11.533 1.932 22.081 1.00 84.00 198 LEU A O 1
ATOM 1664 N N . GLN A 1 199 ? -11.482 3.926 21.060 1.00 82.94 199 GLN A N 1
ATOM 1665 C CA . GLN A 1 199 ? -10.292 4.405 21.777 1.00 82.94 199 GLN A CA 1
ATOM 1666 C C . GLN A 1 199 ? -10.544 4.570 23.280 1.00 82.94 199 GLN A C 1
ATOM 1668 O O . GLN A 1 199 ? -9.669 4.278 24.097 1.00 82.94 199 GLN A O 1
ATOM 1673 N N . TYR A 1 200 ? -11.724 5.068 23.643 1.00 88.19 200 TYR A N 1
ATOM 1674 C CA . TYR A 1 200 ? -12.127 5.266 25.026 1.00 88.19 200 TYR A CA 1
ATOM 1675 C C . TYR A 1 200 ? -12.274 3.928 25.762 1.00 88.19 200 TYR A C 1
ATOM 1677 O O . TYR A 1 200 ? -11.616 3.743 26.785 1.00 88.19 200 TYR A O 1
ATOM 1685 N N . VAL A 1 201 ? -13.023 2.973 25.199 1.00 88.94 201 VAL A N 1
ATOM 1686 C CA . VAL A 1 201 ? -13.218 1.633 25.774 1.00 88.94 201 VAL A CA 1
ATOM 1687 C C . VAL A 1 201 ? -11.886 0.904 25.914 1.00 88.94 201 VAL A C 1
ATOM 1689 O O . VAL A 1 201 ? -11.589 0.407 26.994 1.00 88.94 201 VAL A O 1
ATOM 1692 N N . LYS A 1 202 ? -11.026 0.914 24.883 1.00 83.56 202 LYS A N 1
ATOM 1693 C CA . LYS A 1 202 ? -9.683 0.307 24.961 1.00 83.56 202 LYS A CA 1
ATOM 1694 C C . LYS A 1 202 ? -8.854 0.881 26.113 1.00 83.56 202 LYS A C 1
ATOM 1696 O O . LYS A 1 202 ? -8.187 0.137 26.826 1.00 83.56 202 LYS A O 1
ATOM 1701 N N . ARG A 1 203 ? -8.900 2.201 26.320 1.00 85.38 203 ARG A N 1
ATOM 1702 C CA . ARG A 1 203 ? -8.177 2.860 27.418 1.00 85.38 203 ARG A CA 1
ATOM 1703 C C . ARG A 1 203 ? -8.759 2.508 28.787 1.00 85.38 203 ARG A C 1
ATOM 1705 O O . ARG A 1 203 ? -7.986 2.295 29.716 1.00 85.38 203 ARG A O 1
ATOM 1712 N N . GLN A 1 204 ? -10.084 2.471 28.919 1.00 86.44 204 GLN A N 1
ATOM 1713 C CA . GLN A 1 204 ? -10.737 2.074 30.169 1.00 86.44 204 GLN A CA 1
ATOM 1714 C C . GLN A 1 204 ? -10.446 0.609 30.499 1.00 86.44 204 GLN A C 1
ATOM 1716 O O . GLN A 1 204 ? -10.072 0.301 31.624 1.00 86.44 204 GLN A O 1
ATOM 1721 N N . TRP A 1 205 ? -10.505 -0.270 29.501 1.00 86.56 205 TRP A N 1
ATOM 1722 C CA . TRP A 1 205 ? -10.167 -1.683 29.638 1.00 86.56 205 TRP A CA 1
ATOM 1723 C C . TRP A 1 205 ? -8.717 -1.892 30.082 1.00 86.56 205 TRP A C 1
ATOM 1725 O O . TRP A 1 205 ? -8.458 -2.619 31.035 1.00 86.56 205 TRP A O 1
ATOM 1735 N N . ALA A 1 206 ? -7.764 -1.184 29.465 1.00 83.56 206 ALA A N 1
ATOM 1736 C CA . ALA A 1 206 ? -6.357 -1.241 29.864 1.00 83.56 206 ALA A CA 1
ATOM 1737 C C . ALA A 1 206 ? -6.123 -0.760 31.309 1.00 83.56 206 ALA A C 1
ATOM 1739 O O . ALA A 1 206 ? -5.261 -1.295 32.001 1.00 83.56 206 ALA A O 1
ATOM 1740 N N . ARG A 1 207 ? -6.891 0.234 31.775 1.00 85.38 207 ARG A N 1
ATOM 1741 C CA . ARG A 1 207 ? -6.850 0.709 33.168 1.00 85.38 207 ARG A CA 1
ATOM 1742 C C . ARG A 1 207 ? -7.498 -0.269 34.143 1.00 85.38 207 ARG A C 1
ATOM 1744 O O . ARG A 1 207 ? -7.012 -0.400 35.257 1.00 85.38 207 ARG A O 1
ATOM 1751 N N . HIS A 1 208 ? -8.577 -0.929 33.731 1.00 78.44 208 HIS A N 1
ATOM 1752 C CA . HIS A 1 208 ? -9.295 -1.903 34.548 1.00 78.44 208 HIS A CA 1
ATOM 1753 C C . HIS A 1 208 ? -8.500 -3.206 34.722 1.00 78.44 208 HIS A C 1
ATOM 1755 O O . HIS A 1 208 ? -8.489 -3.779 35.805 1.00 78.44 208 HIS A O 1
ATOM 1761 N N . ASN A 1 209 ? -7.780 -3.631 33.679 1.00 72.75 209 ASN A N 1
ATOM 1762 C CA . ASN A 1 209 ? -6.970 -4.851 33.687 1.00 72.75 209 ASN A CA 1
ATOM 1763 C C . ASN A 1 209 ? -5.531 -4.643 34.181 1.00 72.75 209 ASN A C 1
ATOM 1765 O O . ASN A 1 209 ? -4.778 -5.611 34.288 1.00 72.75 209 ASN A O 1
ATOM 1769 N N . GLN A 1 210 ? -5.122 -3.407 34.484 1.00 60.09 210 GLN A N 1
ATOM 1770 C CA . GLN A 1 210 ? -3.875 -3.178 35.206 1.00 60.09 210 GLN A CA 1
ATOM 1771 C C . GLN A 1 210 ? -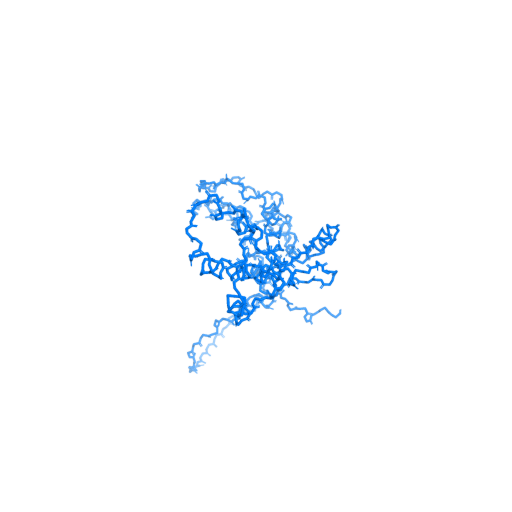4.081 -3.581 36.673 1.00 60.09 210 GLN A C 1
ATOM 1773 O O . GLN A 1 210 ? -4.946 -3.004 37.334 1.00 60.09 210 GLN A O 1
ATOM 1778 N N . PRO A 1 211 ? -3.303 -4.537 37.217 1.00 50.78 211 PRO A N 1
ATOM 1779 C CA . PRO A 1 211 ? -3.363 -4.828 38.640 1.00 50.78 211 PRO A CA 1
ATOM 1780 C C . PRO A 1 211 ? -3.039 -3.542 39.403 1.00 50.78 211 PRO A C 1
ATOM 1782 O O . PRO A 1 211 ? -2.046 -2.877 39.105 1.00 50.78 211 PRO A O 1
ATOM 1785 N N . GLN A 1 212 ? -3.887 -3.184 40.370 1.00 47.22 212 GLN A N 1
ATOM 1786 C CA . GLN A 1 212 ? -3.631 -2.112 41.329 1.00 47.22 212 GLN A CA 1
ATOM 1787 C C . GLN A 1 212 ? -2.376 -2.452 42.149 1.00 47.22 212 GLN A C 1
ATOM 1789 O O . GLN A 1 212 ? -2.456 -2.937 43.275 1.00 47.22 212 GLN A O 1
ATOM 1794 N N . SER A 1 213 ? -1.189 -2.203 41.608 1.00 39.81 213 SER A N 1
ATOM 1795 C CA . SER A 1 213 ? 0.028 -2.146 42.403 1.00 39.81 213 SER A CA 1
ATOM 1796 C C . SER A 1 213 ? 0.077 -0.794 43.117 1.00 39.81 213 SER A C 1
ATOM 1798 O O . SER A 1 213 ? 0.483 0.224 42.566 1.00 39.81 213 SER A O 1
ATOM 1800 N N . ALA A 1 214 ? -0.337 -0.866 44.384 1.00 41.44 214 ALA A N 1
ATOM 1801 C CA . ALA A 1 214 ? -0.029 0.026 45.497 1.00 41.44 214 ALA A CA 1
ATOM 1802 C C . ALA A 1 214 ? -0.707 1.410 45.533 1.00 41.44 214 ALA A C 1
ATOM 1804 O O . ALA A 1 214 ? -0.163 2.423 45.100 1.00 41.44 214 ALA A O 1
ATOM 1805 N N . SER A 1 215 ? -1.822 1.468 46.264 1.00 38.56 215 SER A N 1
ATOM 1806 C CA . SER A 1 215 ? -2.077 2.586 47.177 1.00 38.56 215 SER A CA 1
ATOM 1807 C C . SER A 1 215 ? -2.467 2.033 48.548 1.00 38.56 215 SER A C 1
ATOM 1809 O O . SER A 1 215 ? -3.578 1.546 48.733 1.00 38.56 215 SER A O 1
ATOM 1811 N N . GLY A 1 216 ? -1.530 2.106 49.494 1.00 35.00 216 GLY A N 1
ATOM 1812 C CA . GLY A 1 216 ? -1.706 1.812 50.915 1.00 35.00 216 GLY A CA 1
ATOM 1813 C C . GLY A 1 216 ? -0.684 2.618 51.723 1.00 35.00 216 GLY A C 1
ATOM 1814 O O . GLY A 1 216 ? 0.512 2.367 51.642 1.00 35.00 216 GLY A O 1
ATOM 1815 N N . THR A 1 217 ? -1.189 3.636 52.407 1.00 37.19 217 THR A N 1
ATOM 1816 C CA . THR A 1 217 ? -0.598 4.666 53.286 1.00 37.19 217 THR A CA 1
ATOM 1817 C C . THR A 1 217 ? 0.349 4.175 54.400 1.00 37.19 217 THR A C 1
ATOM 1819 O O . THR A 1 217 ? -0.015 3.253 55.117 1.00 37.19 217 THR A O 1
ATOM 1822 N N . ASP A 1 218 ? 1.518 4.820 54.591 1.00 33.47 218 ASP A N 1
ATOM 1823 C CA . ASP A 1 218 ? 1.863 5.682 55.756 1.00 33.47 218 ASP A CA 1
ATOM 1824 C C . ASP A 1 218 ? 3.386 5.909 55.971 1.00 33.47 218 ASP A C 1
ATOM 1826 O O . ASP A 1 218 ? 4.181 4.979 56.004 1.00 33.47 218 ASP A O 1
ATOM 1830 N N . GLY A 1 219 ? 3.770 7.174 56.221 1.00 34.09 219 GLY A N 1
ATOM 1831 C CA . GLY A 1 219 ? 4.780 7.549 57.231 1.00 34.09 219 GLY A CA 1
ATOM 1832 C C . GLY A 1 219 ? 6.299 7.521 56.937 1.00 34.09 219 GLY A C 1
ATOM 1833 O O . GLY A 1 219 ? 6.957 6.510 57.123 1.00 34.09 219 GLY A O 1
ATOM 1834 N N . LYS A 1 220 ? 6.867 8.733 56.777 1.00 35.34 220 LYS A N 1
ATOM 1835 C CA . LYS A 1 220 ? 8.214 9.211 57.207 1.00 35.34 220 LYS A CA 1
ATOM 1836 C C . LYS A 1 220 ? 9.508 8.849 56.427 1.00 35.34 220 LYS A C 1
ATOM 1838 O O . LYS A 1 220 ? 10.077 7.781 56.562 1.00 35.34 220 LYS A O 1
ATOM 1843 N N . GLN A 1 221 ? 10.068 9.940 55.878 1.00 34.47 221 GLN A N 1
ATOM 1844 C CA . GLN A 1 221 ? 11.461 10.440 55.958 1.00 34.47 221 GLN A CA 1
ATOM 1845 C C . GLN A 1 221 ? 12.619 9.855 55.116 1.00 34.47 221 GLN A C 1
ATOM 1847 O O . GLN A 1 221 ? 12.955 8.686 55.201 1.00 34.47 221 GLN A O 1
ATOM 1852 N N . GLN A 1 222 ? 13.334 10.825 54.505 1.00 30.17 222 GLN A N 1
ATOM 1853 C CA . GLN A 1 222 ? 14.715 10.835 53.972 1.00 30.17 222 GLN A CA 1
ATOM 1854 C C . GLN A 1 222 ? 14.913 10.073 52.650 1.00 30.17 222 GLN A C 1
ATOM 1856 O O . GLN A 1 222 ? 14.507 8.937 52.517 1.00 30.17 222 GLN A O 1
ATOM 1861 N N . GLY A 1 223 ? 15.521 10.594 51.585 1.00 30.14 223 GLY A N 1
ATOM 1862 C CA . GLY A 1 223 ? 16.366 11.761 51.356 1.00 30.14 223 GLY A CA 1
ATOM 1863 C C . GLY A 1 223 ? 17.389 11.365 50.275 1.00 30.14 223 GLY A C 1
ATOM 1864 O O . GLY A 1 223 ? 17.959 10.286 50.357 1.00 30.14 223 GLY A O 1
ATOM 1865 N N . SER A 1 224 ? 17.641 12.248 49.301 1.00 28.67 224 SER A N 1
ATOM 1866 C CA . SER A 1 224 ? 18.704 12.179 48.272 1.00 28.67 224 SER A CA 1
ATOM 1867 C C . SER A 1 224 ? 18.402 11.510 46.909 1.00 28.67 224 SER A C 1
ATOM 1869 O O . SER A 1 224 ? 18.494 10.306 46.718 1.00 28.67 224 SER A O 1
ATOM 1871 N N . ASN A 1 225 ? 18.147 12.391 45.933 1.00 34.19 225 ASN A N 1
ATOM 1872 C CA . ASN A 1 225 ? 18.798 12.468 44.617 1.00 34.19 225 ASN A CA 1
ATOM 1873 C C . ASN A 1 225 ? 18.726 11.266 43.641 1.00 34.19 225 ASN A C 1
ATOM 1875 O O . ASN A 1 225 ? 19.596 10.404 43.628 1.00 34.19 225 ASN A O 1
ATOM 1879 N N . SER A 1 226 ? 17.824 11.342 42.654 1.00 31.23 226 SER A N 1
ATOM 1880 C CA . SER A 1 226 ? 18.208 11.129 41.245 1.00 31.23 226 SER A CA 1
ATOM 1881 C C . SER A 1 226 ? 17.200 11.772 40.282 1.00 31.23 226 SER A C 1
ATOM 1883 O O . SER A 1 226 ? 15.998 11.515 40.297 1.00 31.23 226 SER A O 1
ATOM 1885 N N . LYS A 1 227 ? 17.714 12.681 39.449 1.00 33.28 227 LYS A N 1
ATOM 1886 C CA . LYS A 1 227 ? 17.018 13.291 38.315 1.00 33.28 227 LYS A CA 1
ATOM 1887 C C . LYS A 1 227 ? 16.816 12.249 37.210 1.00 33.28 227 LYS A C 1
ATOM 1889 O O . LYS A 1 227 ? 17.784 11.646 36.770 1.00 33.28 227 LYS A O 1
ATOM 1894 N N . GLY A 1 228 ? 15.609 12.217 36.647 1.00 32.88 228 GLY A N 1
ATOM 1895 C CA . GLY A 1 228 ? 15.450 12.130 35.195 1.00 32.88 228 GLY A CA 1
ATOM 1896 C C . GLY A 1 228 ? 15.076 10.772 34.598 1.00 32.88 228 GLY A C 1
ATOM 1897 O O . GLY A 1 228 ? 15.935 10.011 34.184 1.00 32.88 228 GLY A O 1
ATOM 1898 N N . ARG A 1 229 ? 13.768 10.630 34.344 1.00 34.75 229 ARG A N 1
ATOM 1899 C CA . ARG A 1 229 ? 13.214 10.154 33.061 1.00 34.75 229 ARG A CA 1
ATOM 1900 C C . ARG A 1 229 ? 13.322 8.646 32.772 1.00 34.75 229 ARG A C 1
ATOM 1902 O O . ARG A 1 229 ? 13.979 8.235 31.830 1.00 34.75 229 ARG A O 1
ATOM 1909 N N . ILE A 1 230 ? 12.502 7.861 33.472 1.00 32.62 230 ILE A N 1
ATOM 1910 C CA . ILE A 1 230 ? 11.978 6.578 32.967 1.00 32.62 230 ILE A CA 1
ATOM 1911 C C . ILE A 1 230 ? 10.617 6.869 32.304 1.00 32.62 230 ILE A C 1
ATOM 1913 O O . ILE A 1 230 ? 9.549 6.547 32.815 1.00 32.62 230 ILE A O 1
ATOM 1917 N N . ARG A 1 231 ? 10.658 7.611 31.193 1.00 39.56 231 ARG A N 1
ATOM 1918 C CA . ARG A 1 231 ? 9.672 7.478 30.110 1.00 39.56 231 ARG A CA 1
ATOM 1919 C C . ARG A 1 231 ? 10.330 6.536 29.107 1.00 39.56 231 ARG A C 1
ATOM 1921 O O . ARG A 1 231 ? 11.548 6.560 29.013 1.00 39.56 231 ARG A O 1
ATOM 1928 N N . ASP A 1 232 ? 9.529 5.743 28.409 1.00 34.81 232 ASP A N 1
ATOM 1929 C CA . ASP A 1 232 ? 9.947 4.745 27.410 1.00 34.81 232 ASP A CA 1
ATOM 1930 C C . ASP A 1 232 ? 10.061 3.305 27.939 1.00 34.81 232 ASP A C 1
ATOM 1932 O O . ASP A 1 232 ? 10.993 2.569 27.630 1.00 34.81 232 ASP A O 1
ATOM 1936 N N . ARG A 1 233 ? 9.037 2.849 28.676 1.00 34.28 233 ARG A N 1
ATOM 1937 C CA . ARG A 1 233 ? 8.607 1.449 28.545 1.00 34.28 233 ARG A CA 1
ATOM 1938 C C . ARG A 1 233 ? 7.382 1.391 27.641 1.00 34.28 233 ARG A C 1
ATOM 1940 O O . ARG A 1 233 ? 6.307 1.878 27.983 1.00 34.28 233 ARG A O 1
ATOM 1947 N N . ASN A 1 234 ? 7.627 0.852 26.456 1.00 36.84 234 ASN A N 1
ATOM 1948 C CA . ASN A 1 234 ? 6.705 0.619 25.361 1.00 36.84 234 ASN A CA 1
ATOM 1949 C C . ASN A 1 234 ? 5.500 -0.195 25.865 1.00 36.84 234 ASN A C 1
ATOM 1951 O O . ASN A 1 234 ? 5.617 -1.378 26.165 1.00 36.84 234 ASN A O 1
ATOM 1955 N N . ILE A 1 235 ? 4.332 0.444 25.971 1.00 38.44 235 ILE A N 1
ATOM 1956 C CA . ILE A 1 235 ? 3.062 -0.168 26.424 1.00 38.44 235 ILE A CA 1
ATOM 1957 C C . ILE A 1 235 ? 2.617 -1.310 25.487 1.00 38.44 235 ILE A C 1
ATOM 1959 O O . ILE A 1 235 ? 1.794 -2.142 25.853 1.00 38.44 235 ILE A O 1
ATOM 1963 N N . ILE A 1 236 ? 3.199 -1.362 24.289 1.00 40.09 236 ILE A N 1
ATOM 1964 C CA . ILE A 1 236 ? 2.946 -2.365 23.257 1.00 40.09 236 ILE A CA 1
ATOM 1965 C C . ILE A 1 236 ? 3.756 -3.648 23.525 1.00 40.09 236 ILE A C 1
ATOM 1967 O O . ILE A 1 236 ? 3.222 -4.733 23.321 1.00 40.09 236 ILE A O 1
ATOM 1971 N N . ASP A 1 237 ? 4.972 -3.546 24.082 1.00 39.22 237 ASP A N 1
ATOM 1972 C CA . ASP A 1 237 ? 5.805 -4.716 24.430 1.00 39.22 237 ASP A CA 1
ATOM 1973 C C . ASP A 1 237 ? 5.235 -5.512 25.609 1.00 39.22 237 ASP A C 1
ATOM 1975 O O . ASP A 1 237 ? 5.408 -6.722 25.690 1.00 39.22 237 ASP A O 1
ATOM 1979 N N . ALA A 1 238 ? 4.506 -4.860 26.520 1.00 41.12 238 ALA A N 1
ATOM 1980 C CA . ALA A 1 238 ? 3.872 -5.551 27.645 1.00 41.12 238 ALA A CA 1
ATOM 1981 C C . ALA A 1 238 ? 2.624 -6.362 27.238 1.00 41.12 238 ALA A C 1
ATOM 1983 O O . ALA A 1 238 ? 2.107 -7.125 28.048 1.00 41.12 238 ALA A O 1
ATOM 1984 N N . LEU A 1 239 ? 2.123 -6.185 26.009 1.00 41.66 239 LEU A N 1
ATOM 1985 C CA . LEU A 1 239 ? 0.913 -6.844 25.502 1.00 41.66 239 LEU A CA 1
ATOM 1986 C C . LEU A 1 239 ? 1.211 -7.956 24.480 1.00 41.66 239 LEU A C 1
ATOM 1988 O O . LEU A 1 239 ? 0.277 -8.616 24.031 1.00 41.66 239 LEU A O 1
ATOM 1992 N N . SER A 1 240 ? 2.484 -8.188 24.134 1.00 37.97 240 SER A N 1
ATOM 1993 C CA . SER A 1 240 ? 2.934 -9.304 23.285 1.00 37.97 240 SER A CA 1
ATOM 1994 C C . SER A 1 240 ? 3.608 -10.441 24.069 1.00 37.97 240 SER A C 1
ATOM 1996 O O . SER A 1 240 ? 3.932 -11.478 23.488 1.00 37.97 240 SER A O 1
ATOM 1998 N N . ASP A 1 241 ? 3.807 -10.280 25.382 1.00 33.25 241 ASP A N 1
ATOM 1999 C CA . ASP A 1 241 ? 4.551 -11.235 26.204 1.00 33.25 241 ASP A CA 1
ATOM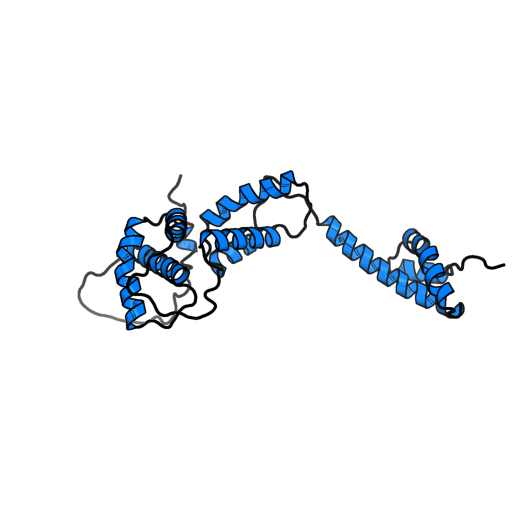 2000 C C . ASP A 1 241 ? 3.721 -12.501 26.503 1.00 33.25 241 ASP A C 1
ATOM 2002 O O . ASP A 1 241 ? 2.877 -12.545 27.399 1.00 33.25 241 ASP A O 1
ATOM 2006 N N . ARG A 1 242 ? 3.966 -13.551 25.710 1.00 46.78 242 ARG A N 1
ATOM 2007 C CA . ARG A 1 242 ? 3.470 -14.924 25.902 1.00 46.78 242 ARG A CA 1
ATOM 2008 C C . ARG A 1 242 ? 4.411 -15.784 26.762 1.00 46.78 242 ARG A C 1
ATOM 2010 O O . ARG A 1 242 ? 4.460 -16.996 26.582 1.00 46.78 242 ARG A O 1
ATOM 2017 N N . SER A 1 243 ? 5.101 -15.223 27.753 1.00 35.34 243 SER A N 1
ATOM 2018 C CA . SER A 1 243 ? 5.876 -16.017 28.730 1.00 35.34 243 SER A CA 1
ATOM 2019 C C . SER A 1 243 ? 5.034 -16.921 29.656 1.00 35.34 243 SER A C 1
ATOM 2021 O O . SER A 1 243 ? 5.583 -17.584 30.531 1.00 35.34 243 SER A O 1
ATOM 2023 N N . TRP A 1 244 ? 3.714 -17.004 29.446 1.00 39.41 244 TRP A N 1
ATOM 2024 C CA . TRP A 1 244 ? 2.782 -17.814 30.244 1.00 39.41 244 TRP A CA 1
ATOM 2025 C C . TRP A 1 244 ? 2.021 -18.894 29.462 1.00 39.41 244 TRP A C 1
ATOM 2027 O O . TRP A 1 244 ? 1.220 -19.614 30.053 1.00 39.41 244 TRP A O 1
ATOM 2037 N N . ALA A 1 245 ? 2.264 -19.038 28.158 1.00 32.97 245 ALA A N 1
ATOM 2038 C CA . ALA A 1 245 ? 1.682 -20.106 27.346 1.00 32.97 245 ALA A CA 1
ATOM 2039 C C . ALA A 1 245 ? 2.799 -21.059 26.895 1.00 32.97 245 ALA A C 1
ATOM 2041 O O . ALA A 1 245 ? 3.398 -20.859 25.839 1.00 32.97 245 ALA A O 1
ATOM 2042 N N . SER A 1 246 ? 3.122 -22.038 27.750 1.00 39.41 246 SER A N 1
ATOM 2043 C CA . SER A 1 246 ? 3.799 -23.278 27.331 1.00 39.41 246 SER A CA 1
ATOM 2044 C C . SER A 1 246 ? 2.839 -24.174 26.559 1.00 39.41 246 SER A C 1
ATOM 2046 O O . SER A 1 246 ? 1.634 -24.147 26.896 1.00 39.41 246 SER A O 1
#